Protein AF-A0A974BRC2-F1 (afdb_monomer)

Solvent-accessible surface area (backbone atoms only — not comparable to full-atom values): 14918 Å² total; per-residue (Å²): 140,85,79,81,88,78,83,81,76,78,80,77,77,78,79,74,81,73,77,82,78,85,79,80,87,83,81,84,91,85,73,100,63,88,76,87,66,59,93,47,66,69,58,39,54,51,48,54,54,48,50,50,52,49,44,46,51,31,36,46,53,31,33,52,55,51,27,53,52,26,43,51,53,29,50,54,48,66,73,70,50,93,77,88,41,78,54,63,60,42,28,51,53,51,22,51,51,36,49,52,51,38,57,63,62,65,47,95,83,68,52,73,70,55,51,54,50,49,55,51,48,52,52,51,53,51,48,53,49,45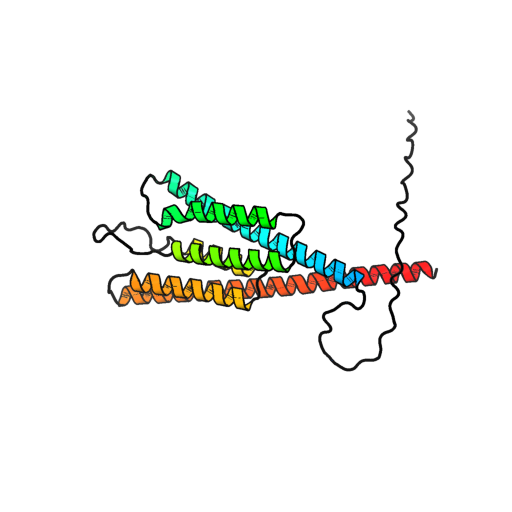,57,50,44,40,69,73,75,76,77,71,96,84,68,88,71,96,66,66,98,62,72,40,55,64,58,43,52,52,53,44,39,38,46,33,68,27,41,81,62,59,69,67,58,39,51,52,49,44,48,51,55,45,51,50,45,52,50,43,55,62,71,52,53,74,92,52,64,72,64,52,52,53,51,51,52,52,52,50,54,52,45,51,51,51,49,52,51,23,52,51,50,31,52,51,50,55,52,50,51,54,50,54,50,52,52,54,50,52,54,52,52,54,53,50,52,53,51,56,56,60,75,73,108

Nearest PDB structures (foldseek):
  8sl4-assembly1_B  TM=8.072E-01  e=2.936E-06  Homo sapiens
  8sl3-assembly1_A  TM=8.152E-01  e=4.123E-06  Homo sapiens

Mean predicted aligned error: 13.06 Å

InterPro domains:
  IPR032628 Adenylate cyclase, N-terminal [PF16214] (36-253)

Sequence (253 aa):
MNGTDMEEIPFQKVKTRRKKCHCLPAPPLDAIACEDEFDCKELESLFQNYNLKLEQTSTLKALTVLIIMTGTLALLELMSGPNLTISKGSHPVHCIIFLSLFIVTNVKYLQVTQLQQIVKLTLLFSFTFSFLCCPFSLGVYGLEPLVSSENGLWQLMLVTFVAYALLPVRTLLAIVFGFMVSVSHIIVTATSISPKKKRLWRTLVVNAILFVSVNLSGVFVRILTERAQRKAFLQARNCIEDRLRLEDENEKQ

Foldseek 3Di:
DDDDDDDDDDDPPPPPPDDPDDQDDDDDDDDPDPPVADSDPVVRVVVVVVVLVVLLVLLLVLLVLLLVVLVVLLVVLVVVDDDDDPLNVLSVVLNVVSVVLNVVSPDPDDDPVRSQVSLVVNLVSLLVNLLSQADAPPDDPDDDDPDDPPRRPVSLLVSLLSLLQRRPDDPVVSLVSLVSSLVSNLVRLLVNDPPPPVVSVVVSVVSNVVSVVSSVVSSVNNVVVVVVVVVVVVVVVVVVVVVVVVVVVVVVD

Radius of gyration: 26.82 Å; Cα contacts (8 Å, |Δi|>4): 145; chains: 1; bounding box: 63×38×95 Å

Organism: Xenopus laevis (NCBI:txid8355)

Secondary structure (DSSP, 8-state):
----------------------PPPPPP--------S-S-HHHHHHHHHHHHHHHHHHHHHHHHHHHHHHHHHHHHHHHT-S---HHHHHHHHHHHHHHHHHHHHHSS---HHHHHHHHHHHHHHHHHHHHHTS----S-TT------TTTTHHHHHHHHHHHHHTS---HHHHHHHHHHHHHHHHHHHHHHS-S-HHHHHHHHHHHHHHHHHHHHHHHHHHHHHHHHHHHHHHHHHHHHHHHHHHHHHHH--

Structure (mmCIF, N/CA/C/O backbone):
data_AF-A0A974BRC2-F1
#
_entry.id   AF-A0A974BRC2-F1
#
loop_
_atom_site.group_PDB
_atom_site.id
_atom_site.type_symbol
_atom_site.label_atom_id
_atom_site.label_alt_id
_atom_site.label_comp_id
_atom_site.label_asym_id
_atom_site.label_entity_id
_atom_site.label_seq_id
_atom_site.pdbx_PDB_ins_code
_atom_site.Cartn_x
_atom_site.Cartn_y
_atom_site.Cartn_z
_atom_site.occupancy
_atom_site.B_iso_or_equiv
_atom_site.auth_seq_id
_atom_site.auth_comp_id
_atom_site.auth_asym_id
_atom_site.auth_atom_id
_atom_site.pdbx_PDB_model_num
ATOM 1 N N . MET A 1 1 ? 11.824 4.802 66.472 1.00 38.00 1 MET A N 1
ATOM 2 C CA . MET A 1 1 ? 10.890 3.756 65.984 1.00 38.00 1 MET A CA 1
ATOM 3 C C . MET A 1 1 ? 9.647 3.914 66.838 1.00 38.00 1 MET A C 1
ATOM 5 O O . MET A 1 1 ? 9.812 3.889 68.043 1.00 38.00 1 MET A O 1
ATOM 9 N N . ASN A 1 2 ? 8.439 4.229 66.399 1.00 37.59 2 ASN A N 1
ATOM 10 C CA . ASN A 1 2 ? 7.693 4.229 65.138 1.00 37.59 2 ASN A CA 1
ATOM 11 C C . ASN A 1 2 ? 6.926 5.566 65.101 1.00 37.59 2 ASN A C 1
ATOM 13 O O . ASN A 1 2 ? 6.714 6.149 66.155 1.00 37.59 2 ASN A O 1
ATOM 17 N N . GLY A 1 3 ? 6.483 6.136 63.993 1.00 37.09 3 GLY A N 1
ATOM 18 C CA . GLY A 1 3 ? 6.102 5.582 62.701 1.00 37.09 3 GLY A CA 1
ATOM 19 C C . GLY A 1 3 ? 4.907 6.433 62.281 1.00 37.09 3 GLY A C 1
ATOM 20 O O . GLY A 1 3 ? 3.896 6.441 62.968 1.00 37.09 3 GLY A O 1
ATOM 21 N N . THR A 1 4 ? 5.125 7.246 61.259 1.00 41.22 4 THR A N 1
ATOM 22 C CA . THR A 1 4 ? 4.293 8.348 60.778 1.00 41.22 4 THR A CA 1
ATOM 23 C C . THR A 1 4 ? 2.923 7.867 60.303 1.00 41.22 4 THR A C 1
ATOM 25 O O . THR A 1 4 ? 2.845 6.916 59.525 1.00 41.22 4 THR A O 1
ATOM 28 N N . ASP A 1 5 ? 1.870 8.552 60.747 1.00 39.44 5 ASP A N 1
ATOM 29 C CA . ASP A 1 5 ? 0.492 8.365 60.296 1.00 39.44 5 ASP A CA 1
ATOM 30 C C . ASP A 1 5 ? 0.394 8.575 58.775 1.00 39.44 5 ASP A C 1
ATOM 32 O O . ASP A 1 5 ? 0.673 9.661 58.262 1.00 39.44 5 ASP A O 1
ATOM 36 N N . MET A 1 6 ? 0.024 7.520 58.040 1.00 39.69 6 MET A N 1
ATOM 37 C CA . MET A 1 6 ? -0.397 7.634 56.645 1.00 39.69 6 MET A CA 1
ATOM 38 C C . MET A 1 6 ? -1.882 7.983 56.607 1.00 39.69 6 MET A C 1
ATOM 40 O O . MET A 1 6 ? -2.744 7.170 56.929 1.00 39.69 6 MET A O 1
ATOM 44 N N . GLU A 1 7 ? -2.154 9.211 56.188 1.00 40.81 7 GLU A N 1
ATOM 45 C CA . GLU A 1 7 ? -3.474 9.716 55.840 1.00 40.81 7 GLU A CA 1
ATOM 46 C C . GLU A 1 7 ? -3.955 8.998 54.564 1.00 40.81 7 GLU A C 1
ATOM 48 O O . GLU A 1 7 ? -3.498 9.279 53.454 1.00 40.81 7 GLU A O 1
ATOM 53 N N . GLU A 1 8 ? -4.833 8.002 54.718 1.00 37.59 8 GLU A N 1
ATOM 54 C CA . GLU A 1 8 ? -5.474 7.329 53.588 1.00 37.59 8 GLU A CA 1
ATOM 55 C C . GLU A 1 8 ? -6.453 8.285 52.892 1.00 37.59 8 GLU A C 1
ATOM 57 O O . GLU A 1 8 ? -7.515 8.636 53.408 1.00 37.59 8 GLU A O 1
ATOM 62 N N . ILE A 1 9 ? -6.086 8.702 51.681 1.00 40.16 9 ILE A N 1
ATOM 63 C CA . ILE A 1 9 ? -6.929 9.481 50.773 1.00 40.16 9 ILE A CA 1
ATOM 64 C C . ILE A 1 9 ? -8.136 8.612 50.375 1.00 40.16 9 ILE A C 1
ATOM 66 O O . ILE A 1 9 ? -7.944 7.537 49.796 1.00 40.16 9 ILE A O 1
ATOM 70 N N . PRO A 1 10 ? -9.388 9.042 50.617 1.00 36.19 10 PRO A N 1
ATOM 71 C CA . PRO A 1 10 ? -10.542 8.229 50.275 1.00 36.19 10 PRO A CA 1
ATOM 72 C C . PRO A 1 10 ? -10.696 8.166 48.755 1.00 36.19 10 PRO A C 1
ATOM 74 O O . PRO A 1 10 ? -10.920 9.176 48.084 1.00 36.19 10 PRO A O 1
ATOM 77 N N . PHE A 1 11 ? -10.599 6.953 48.208 1.00 33.78 11 PHE A N 1
ATOM 78 C CA . PHE A 1 11 ? -10.905 6.663 46.812 1.00 33.78 11 PHE A CA 1
ATOM 79 C C . PHE A 1 11 ? -12.338 7.103 46.499 1.00 33.78 11 PHE A C 1
ATOM 81 O O . PHE A 1 11 ? -13.324 6.484 46.909 1.00 33.78 11 PHE A O 1
ATOM 88 N N . GLN A 1 12 ? -12.448 8.197 45.748 1.00 35.94 12 GLN A N 1
ATOM 89 C CA . GLN A 1 12 ? -13.702 8.725 45.243 1.00 35.94 12 GLN A CA 1
ATOM 90 C C . GLN A 1 12 ? -14.318 7.686 44.297 1.00 35.94 12 GLN A C 1
ATOM 92 O O . GLN A 1 12 ? -13.905 7.524 43.149 1.00 35.94 12 GLN A O 1
ATOM 97 N N . LYS A 1 13 ? -15.300 6.938 44.808 1.00 34.31 13 LYS A N 1
ATOM 98 C CA . LYS A 1 13 ? -16.072 5.938 44.067 1.00 34.31 13 LYS A CA 1
ATOM 99 C C . LYS A 1 13 ? -16.805 6.656 42.928 1.00 34.31 13 LYS A C 1
ATOM 101 O O . LYS A 1 13 ? -17.863 7.249 43.136 1.00 34.31 13 LYS A O 1
ATOM 106 N N . VAL A 1 14 ? -16.216 6.652 41.730 1.00 32.59 14 VAL A N 1
ATOM 107 C CA . VAL A 1 14 ? -16.846 7.174 40.514 1.00 32.59 14 VAL A CA 1
ATOM 108 C C . VAL A 1 14 ? -18.114 6.362 40.291 1.00 32.59 14 VAL A C 1
ATOM 110 O O . VAL A 1 14 ? -18.075 5.192 39.921 1.00 32.59 14 VAL A O 1
ATOM 113 N N . LYS A 1 15 ? -19.255 6.988 40.581 1.00 31.44 15 LYS A N 1
ATOM 114 C CA . LYS A 1 15 ? -20.588 6.440 40.350 1.00 31.44 15 LYS A CA 1
ATOM 115 C C . LYS A 1 15 ? -20.802 6.392 38.835 1.00 31.44 15 LYS A C 1
ATOM 117 O O . LYS A 1 15 ? -21.345 7.322 38.241 1.00 31.44 15 LYS A O 1
ATOM 122 N N . THR A 1 16 ? -20.337 5.329 38.184 1.00 36.06 16 THR A N 1
ATOM 123 C CA . THR A 1 16 ? -20.719 5.014 36.808 1.00 36.06 16 THR A CA 1
ATOM 124 C C . THR A 1 16 ? -22.207 4.682 36.827 1.00 36.06 16 THR A C 1
ATOM 126 O O . THR A 1 16 ? -22.637 3.592 37.195 1.00 36.06 16 THR A O 1
ATOM 129 N N . ARG A 1 17 ? -23.038 5.677 36.504 1.00 33.06 17 ARG A N 1
ATOM 130 C CA . ARG A 1 17 ? -24.482 5.511 36.320 1.00 33.06 17 ARG A CA 1
ATOM 131 C C . ARG A 1 17 ? -24.696 4.668 35.060 1.00 33.06 17 ARG A C 1
ATOM 133 O O . ARG A 1 17 ? -24.891 5.209 33.977 1.00 33.06 17 ARG A O 1
ATOM 140 N N . ARG A 1 18 ? -24.591 3.346 35.204 1.00 40.50 18 ARG A N 1
ATOM 141 C CA . ARG A 1 18 ? -24.850 2.358 34.154 1.00 40.50 18 ARG A CA 1
ATOM 142 C C . ARG A 1 18 ? -26.329 2.468 33.783 1.00 40.50 18 ARG A C 1
ATOM 144 O O . ARG A 1 18 ? -27.202 2.153 34.590 1.00 40.50 18 ARG A O 1
ATOM 151 N N . LYS A 1 19 ? -26.629 3.004 32.599 1.00 34.91 19 LYS A N 1
ATOM 152 C CA . LYS A 1 19 ? -27.975 2.906 32.026 1.00 34.91 19 LYS A CA 1
ATOM 153 C C . LYS A 1 19 ? -28.182 1.430 31.684 1.00 34.91 19 LYS A C 1
ATOM 155 O O . LYS A 1 19 ? -27.455 0.893 30.859 1.00 34.91 19 LYS A O 1
ATOM 160 N N . LYS A 1 20 ? -29.112 0.768 32.377 1.00 37.09 20 LYS A N 1
ATOM 161 C CA . LYS A 1 20 ? -29.516 -0.616 32.090 1.00 37.09 20 LYS A CA 1
ATOM 162 C C . LYS A 1 20 ? -30.100 -0.616 30.668 1.00 37.09 20 LYS A C 1
ATOM 164 O O . LYS A 1 20 ? -31.121 0.025 30.430 1.00 37.09 20 LYS A O 1
ATOM 169 N N . CYS A 1 21 ? -29.400 -1.230 29.714 1.00 40.75 21 CYS A N 1
ATOM 170 C CA . CYS A 1 21 ? -29.920 -1.442 28.365 1.00 40.75 21 CYS A CA 1
ATOM 171 C C . CYS A 1 21 ? -30.997 -2.530 28.474 1.00 40.75 21 CYS A C 1
ATOM 173 O O . CYS A 1 21 ? -30.712 -3.632 28.938 1.00 40.75 21 CYS A O 1
ATOM 175 N N . HIS A 1 22 ? -32.244 -2.205 28.137 1.00 39.56 22 HIS A N 1
ATOM 176 C CA . HIS A 1 22 ? -33.334 -3.177 28.129 1.00 39.56 22 HIS A CA 1
ATOM 177 C C . HIS A 1 22 ? -33.248 -4.010 26.845 1.00 39.56 22 HIS A C 1
ATOM 179 O O . HIS A 1 22 ? -33.610 -3.522 25.777 1.00 39.56 22 HIS A O 1
ATOM 185 N N . CYS A 1 23 ? -32.760 -5.246 26.949 1.00 42.34 23 CYS A N 1
ATOM 186 C CA . CYS A 1 23 ? -32.812 -6.228 25.865 1.00 42.34 23 CYS A CA 1
ATOM 187 C C . CYS A 1 23 ? -34.201 -6.891 25.820 1.00 42.34 23 CYS A C 1
ATOM 189 O O . CYS A 1 23 ? -34.757 -7.237 26.865 1.00 42.34 23 CYS A O 1
ATOM 191 N N . LEU A 1 24 ? -34.760 -7.062 24.620 1.00 36.78 24 LEU A N 1
ATOM 192 C CA . LEU A 1 24 ? -35.983 -7.837 24.367 1.00 36.78 24 LEU A CA 1
ATOM 193 C C . LEU A 1 24 ? -35.636 -9.330 24.168 1.00 36.78 24 LEU A C 1
ATOM 195 O O . LEU A 1 24 ? -34.514 -9.636 23.770 1.00 36.78 24 LEU A O 1
ATOM 199 N N . PRO A 1 25 ?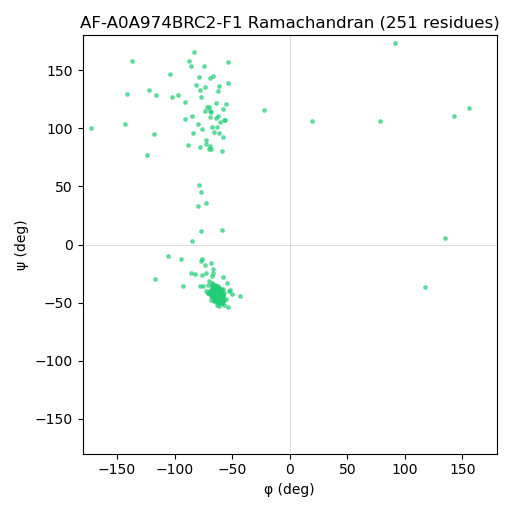 -36.557 -10.272 24.450 1.00 38.22 25 PRO A N 1
ATOM 200 C CA . PRO A 1 25 ? -36.294 -11.699 24.286 1.00 38.22 25 PRO A CA 1
ATOM 201 C C . PRO A 1 25 ? -36.378 -12.128 22.811 1.00 38.22 25 PRO A C 1
ATOM 203 O O . PRO A 1 25 ? -37.335 -11.788 22.115 1.00 38.22 25 PRO A O 1
ATOM 206 N N . ALA A 1 26 ? -35.383 -12.897 22.360 1.00 39.59 26 ALA A N 1
ATOM 207 C CA . ALA A 1 26 ? -35.268 -13.424 20.998 1.00 39.59 26 ALA A CA 1
ATOM 208 C C . ALA A 1 26 ? -36.331 -14.507 20.672 1.00 39.59 26 ALA A C 1
ATOM 210 O O . ALA A 1 26 ? -36.647 -15.323 21.545 1.00 39.59 26 ALA A O 1
ATOM 211 N N . PRO A 1 27 ? -36.867 -14.566 19.432 1.00 38.59 27 PRO A N 1
ATOM 212 C CA . PRO A 1 27 ? -37.728 -15.655 18.962 1.00 38.59 27 PRO A CA 1
ATOM 213 C C . PRO A 1 27 ? -36.907 -16.868 18.460 1.00 38.59 27 PRO A C 1
ATOM 215 O O . PRO A 1 27 ? -35.691 -16.761 18.288 1.00 38.59 27 PRO A O 1
ATOM 218 N N . PRO A 1 28 ? -37.533 -18.050 18.270 1.00 44.22 28 PRO A N 1
ATOM 219 C CA . PRO A 1 28 ? -36.803 -19.300 18.096 1.00 44.22 28 PRO A CA 1
ATOM 220 C C . PRO A 1 28 ? -36.233 -19.485 16.681 1.00 44.22 28 PRO A C 1
ATOM 222 O O . PRO A 1 28 ? -36.853 -19.118 15.687 1.00 44.22 28 PRO A O 1
ATOM 225 N N . LEU A 1 29 ? -35.047 -20.101 16.670 1.00 52.66 29 LEU A N 1
ATOM 226 C CA . LEU A 1 29 ? -34.274 -20.683 15.567 1.00 52.66 29 LEU A CA 1
ATOM 227 C C . LEU A 1 29 ? -35.076 -21.064 14.313 1.00 52.66 29 LEU A C 1
ATOM 229 O O . LEU A 1 29 ? -35.839 -22.021 14.356 1.00 52.66 29 LEU A O 1
ATOM 233 N N . ASP A 1 30 ? -34.782 -20.388 13.198 1.00 33.16 30 ASP A N 1
ATOM 234 C CA . ASP A 1 30 ? -34.590 -20.998 11.874 1.00 33.16 30 ASP A CA 1
ATOM 235 C C . ASP A 1 30 ? -34.077 -19.949 10.870 1.00 33.16 30 ASP A C 1
ATOM 237 O O . ASP A 1 30 ? -34.842 -19.138 10.359 1.00 33.16 30 ASP A O 1
ATOM 241 N N . ALA A 1 31 ? -32.761 -19.964 10.623 1.00 29.94 31 ALA A N 1
ATOM 242 C CA . ALA A 1 31 ? -32.066 -19.595 9.380 1.00 29.94 31 ALA A CA 1
ATOM 243 C C . ALA A 1 31 ? -30.624 -19.189 9.708 1.00 29.94 31 ALA A C 1
ATOM 245 O O . ALA A 1 31 ? -30.363 -18.197 10.383 1.00 29.94 31 ALA A O 1
ATOM 246 N N . ILE A 1 32 ? -29.665 -19.943 9.175 1.00 37.19 32 ILE A N 1
ATOM 247 C CA . ILE A 1 32 ? -28.265 -19.527 9.080 1.00 37.19 32 ILE A CA 1
ATOM 248 C C . ILE A 1 32 ? -28.207 -18.416 8.023 1.00 37.19 32 ILE A C 1
ATOM 250 O O . ILE A 1 32 ? -27.921 -18.654 6.852 1.00 37.19 32 ILE A O 1
ATOM 254 N N . ALA A 1 33 ? -28.528 -17.199 8.439 1.00 29.03 33 ALA A N 1
ATOM 255 C CA . ALA A 1 33 ? -28.112 -15.968 7.796 1.00 29.03 33 ALA A CA 1
ATOM 256 C C . ALA A 1 33 ? -27.230 -15.251 8.819 1.00 29.03 33 ALA A C 1
ATOM 258 O O . ALA A 1 33 ? -27.607 -15.144 9.982 1.00 29.03 33 ALA A O 1
ATOM 259 N N . CYS A 1 34 ? -26.025 -14.835 8.424 1.00 32.84 34 CYS A N 1
ATOM 260 C CA . CYS A 1 34 ? -25.197 -13.958 9.247 1.00 32.84 34 CYS A CA 1
ATOM 261 C C . CYS A 1 34 ? -25.980 -12.670 9.539 1.00 32.84 34 CYS A C 1
ATOM 263 O O . CYS A 1 34 ? -25.932 -11.735 8.742 1.00 32.84 34 CYS A O 1
ATOM 265 N N . GLU A 1 35 ? -26.700 -12.614 10.656 1.00 34.66 35 GLU A N 1
ATOM 266 C CA . GLU A 1 35 ? -27.104 -11.345 11.247 1.00 34.66 35 GLU A CA 1
ATOM 267 C C . GLU A 1 35 ? -25.841 -10.725 11.854 1.00 34.66 35 GLU A C 1
ATOM 269 O O . GLU A 1 35 ? -25.423 -11.032 12.968 1.00 34.66 35 GLU A O 1
ATOM 274 N N . ASP A 1 36 ? -25.157 -9.935 11.024 1.00 52.56 36 ASP A N 1
ATOM 275 C CA . ASP A 1 36 ? -23.897 -9.237 11.311 1.00 52.56 36 ASP A CA 1
ATOM 276 C C . ASP A 1 36 ? -24.097 -7.969 12.176 1.00 52.56 36 ASP A C 1
ATOM 278 O O . ASP A 1 36 ? -23.170 -7.172 12.310 1.00 52.56 36 ASP A O 1
ATOM 282 N N . GLU A 1 37 ? -25.277 -7.756 12.767 1.00 52.88 37 GLU A N 1
ATOM 283 C CA . GLU A 1 37 ? -25.605 -6.544 13.528 1.00 52.88 37 GLU A CA 1
ATOM 284 C C . GLU A 1 37 ? -26.017 -6.889 14.964 1.00 52.88 37 GLU A C 1
ATOM 286 O O . GLU A 1 37 ? -26.784 -7.821 15.209 1.00 52.88 37 GLU A O 1
ATOM 291 N N . PHE A 1 38 ? -25.461 -6.169 15.940 1.00 58.62 38 PHE A N 1
ATOM 292 C CA . PHE A 1 38 ? -25.781 -6.406 17.344 1.00 58.62 38 PHE A CA 1
ATOM 293 C C . PHE A 1 38 ? -27.181 -5.885 17.690 1.00 58.62 38 PHE A C 1
ATOM 295 O O . PHE A 1 38 ? -27.508 -4.731 17.426 1.00 58.62 38 PHE A O 1
ATOM 302 N N . ASP A 1 39 ? -27.956 -6.686 18.424 1.00 57.69 39 ASP A N 1
ATOM 303 C CA . ASP A 1 39 ? -29.308 -6.329 18.896 1.00 57.69 39 ASP A CA 1
ATOM 304 C C . ASP A 1 39 ? -29.319 -5.037 19.761 1.00 57.69 39 ASP A C 1
ATOM 306 O O . ASP A 1 39 ? -30.270 -4.251 19.791 1.00 57.69 39 ASP A O 1
ATOM 310 N N . CYS A 1 40 ? -28.195 -4.750 20.432 1.00 68.69 40 CYS A N 1
ATOM 311 C CA . CYS A 1 40 ? -27.978 -3.531 21.211 1.00 68.69 40 CYS A CA 1
ATOM 312 C C . CYS A 1 40 ? -27.338 -2.412 20.372 1.00 68.69 40 CYS A C 1
ATOM 314 O O . CYS A 1 40 ? -26.125 -2.401 20.158 1.00 68.69 40 CYS A O 1
ATOM 316 N N . LYS A 1 41 ? -28.114 -1.369 20.043 1.00 74.12 41 LYS A N 1
ATOM 317 C CA . LYS A 1 41 ? -27.633 -0.175 19.307 1.00 74.12 41 LYS A CA 1
ATOM 318 C C . LYS A 1 41 ? -26.424 0.527 19.941 1.00 74.12 41 LYS A C 1
ATOM 320 O O . LYS A 1 41 ? -25.593 1.090 19.233 1.00 74.12 41 LYS A O 1
ATOM 325 N N . GLU A 1 42 ? -26.310 0.519 21.270 1.00 72.38 42 GLU A N 1
ATOM 326 C CA . GLU A 1 42 ? -25.159 1.114 21.967 1.00 72.38 42 GLU A CA 1
ATOM 327 C C . GLU A 1 42 ? -23.876 0.300 21.731 1.00 72.38 42 GLU A C 1
ATOM 329 O O . GLU A 1 42 ? -22.820 0.879 21.466 1.00 72.38 42 GLU A O 1
ATOM 334 N N . LEU A 1 43 ? -23.981 -1.033 21.729 1.00 65.69 43 LEU A N 1
ATOM 335 C CA . LEU A 1 43 ? -22.871 -1.943 21.445 1.00 65.69 43 LEU A CA 1
ATOM 336 C C . LEU A 1 43 ? -22.441 -1.854 19.976 1.00 65.69 43 LEU A C 1
ATOM 338 O O . LEU A 1 43 ? -21.245 -1.766 19.704 1.00 65.69 43 LEU A O 1
ATOM 342 N N . GLU A 1 44 ? -23.405 -1.771 19.056 1.00 71.06 44 GLU A N 1
ATOM 343 C CA . GLU A 1 44 ? -23.147 -1.531 17.634 1.00 71.06 44 GLU A CA 1
ATOM 344 C C . GLU A 1 44 ? -22.389 -0.208 17.438 1.00 71.06 44 GLU A C 1
ATOM 346 O O . GLU A 1 44 ? -21.340 -0.167 16.799 1.00 71.06 44 GLU A O 1
ATOM 351 N N . SER A 1 45 ? -22.822 0.877 18.092 1.00 75.62 45 SER A N 1
ATOM 352 C CA . SER A 1 45 ? -22.143 2.179 17.998 1.00 75.62 45 SER A CA 1
ATOM 353 C C . SER A 1 45 ? -20.698 2.164 18.527 1.00 75.62 45 SER A C 1
ATOM 355 O O . SER A 1 45 ? -19.814 2.831 17.976 1.00 75.62 45 SER A O 1
ATOM 357 N N . LEU A 1 46 ? -20.433 1.385 19.582 1.00 74.81 46 LEU A N 1
ATOM 358 C CA . LEU A 1 46 ? -19.096 1.191 20.145 1.00 74.81 46 LEU A CA 1
ATOM 359 C C . LEU A 1 46 ? -18.222 0.344 19.216 1.00 74.81 46 LEU A C 1
ATOM 361 O O . LEU A 1 46 ? -17.055 0.684 19.008 1.00 74.81 46 LEU A O 1
ATOM 365 N N . PHE A 1 47 ? -18.782 -0.713 18.627 1.00 74.25 47 PHE A N 1
ATOM 366 C CA . PHE A 1 47 ? -18.104 -1.565 17.656 1.00 74.25 47 PHE A CA 1
ATOM 367 C C . PHE A 1 47 ? -17.723 -0.796 16.386 1.00 74.25 47 PHE A C 1
ATOM 369 O O . PHE A 1 47 ? -16.564 -0.841 15.970 1.00 74.25 47 PHE A O 1
ATOM 376 N N . GLN A 1 48 ? -18.644 -0.003 15.832 1.00 77.50 48 GLN A N 1
ATOM 377 C CA . GLN A 1 48 ? -18.387 0.866 14.679 1.00 77.50 48 GLN A CA 1
ATOM 378 C C . GLN A 1 48 ? -17.258 1.871 14.967 1.00 77.50 48 GLN A C 1
ATOM 380 O O . GLN A 1 48 ? -16.327 2.014 14.174 1.00 77.50 48 GLN A O 1
ATOM 385 N N . ASN A 1 49 ? -17.270 2.520 16.139 1.00 81.12 49 ASN A N 1
ATOM 386 C CA . ASN A 1 49 ? -16.195 3.431 16.552 1.00 81.12 49 ASN A CA 1
ATOM 387 C C . ASN A 1 49 ? -14.850 2.721 16.766 1.00 81.12 49 ASN A C 1
ATOM 389 O O . ASN A 1 49 ? -13.795 3.280 16.456 1.00 81.12 49 ASN A O 1
ATOM 393 N N . TYR A 1 50 ? -14.867 1.505 17.315 1.00 81.12 50 TYR A N 1
ATOM 394 C CA . TYR A 1 50 ? -13.664 0.699 17.487 1.00 81.12 50 TYR A CA 1
ATOM 395 C C . TYR A 1 50 ? -13.061 0.304 16.135 1.00 81.12 50 TYR A C 1
ATOM 397 O O . TYR A 1 50 ? -11.869 0.527 15.922 1.00 81.12 50 TYR A O 1
ATOM 405 N N . ASN A 1 51 ? -13.875 -0.202 15.205 1.00 81.19 51 ASN A N 1
ATOM 406 C CA . ASN A 1 51 ? -13.432 -0.559 13.857 1.00 81.19 51 ASN A CA 1
ATOM 407 C C . ASN A 1 51 ? -12.881 0.651 13.110 1.00 81.19 51 ASN A C 1
ATOM 409 O O . ASN A 1 51 ? -11.811 0.557 12.519 1.00 81.19 51 ASN A O 1
ATOM 413 N N . LEU A 1 52 ? -13.536 1.811 13.212 1.00 84.06 52 LEU A N 1
ATOM 414 C CA . LEU A 1 52 ? -13.036 3.045 12.609 1.00 84.06 52 LEU A CA 1
ATOM 415 C C . LEU A 1 52 ? -11.647 3.406 13.148 1.00 84.06 52 LEU A C 1
ATOM 417 O O . LEU A 1 52 ? -10.731 3.666 12.369 1.00 84.06 52 LEU A O 1
ATOM 421 N N . LYS A 1 53 ? -11.446 3.357 14.472 1.00 87.00 53 LYS A N 1
ATOM 422 C CA . LYS A 1 53 ? -10.122 3.589 15.077 1.00 87.00 53 LYS A CA 1
ATOM 423 C C . LYS A 1 53 ? -9.093 2.545 14.652 1.00 87.00 53 LYS A C 1
ATOM 425 O O . LYS A 1 53 ? -7.921 2.884 14.472 1.00 87.00 53 LYS A O 1
ATOM 430 N N . LEU A 1 54 ? -9.504 1.288 14.507 1.00 85.88 54 LEU A N 1
ATOM 431 C CA . LEU A 1 54 ? -8.643 0.196 14.067 1.00 85.88 54 LEU A CA 1
ATOM 432 C C . LEU A 1 54 ? -8.186 0.410 12.616 1.00 85.88 54 LEU A C 1
ATOM 434 O O . LEU A 1 54 ? -6.986 0.367 12.341 1.00 85.88 54 LEU A O 1
ATOM 438 N N . GLU A 1 55 ? -9.115 0.715 11.708 1.00 88.94 55 GLU A N 1
ATOM 439 C CA . GLU A 1 55 ? -8.843 1.029 10.303 1.00 88.94 55 GLU A CA 1
ATOM 440 C C . GLU A 1 55 ? -7.979 2.287 10.162 1.00 88.94 55 GLU A C 1
ATOM 442 O O . GLU A 1 55 ? -7.003 2.291 9.407 1.00 88.94 55 GLU A O 1
ATOM 447 N N . GLN A 1 56 ? -8.276 3.336 10.932 1.00 91.19 56 GLN A N 1
ATOM 448 C CA . GLN A 1 56 ? -7.489 4.568 10.976 1.00 91.19 56 GLN A CA 1
ATOM 449 C C . GLN A 1 56 ? -6.056 4.285 11.441 1.00 91.19 56 GLN A C 1
ATOM 451 O O . GLN A 1 56 ? -5.100 4.720 10.803 1.00 91.19 56 GLN A O 1
ATOM 456 N N . THR A 1 57 ? -5.885 3.499 12.508 1.00 90.44 57 THR A N 1
ATOM 457 C CA . THR A 1 57 ? -4.564 3.107 13.024 1.00 90.44 57 THR A CA 1
ATOM 458 C C . THR A 1 57 ? -3.789 2.280 11.999 1.00 90.44 57 THR A C 1
ATOM 460 O O . THR A 1 57 ? -2.594 2.498 11.806 1.00 90.44 57 THR A O 1
ATOM 463 N N . SER A 1 58 ? -4.453 1.345 11.317 1.00 90.94 58 SER A N 1
ATOM 464 C CA . SER A 1 58 ? -3.839 0.542 10.256 1.00 90.94 58 SER A CA 1
ATOM 465 C C . SER A 1 58 ? -3.396 1.415 9.078 1.00 90.94 58 SER A C 1
ATOM 467 O O . SER A 1 58 ? -2.268 1.295 8.601 1.00 90.94 58 SER A O 1
ATOM 469 N N . THR A 1 59 ? -4.244 2.362 8.671 1.00 92.31 59 THR A N 1
ATOM 470 C CA . THR A 1 59 ? -3.947 3.327 7.603 1.00 92.31 59 THR A CA 1
ATOM 471 C C . THR A 1 59 ? -2.778 4.236 7.978 1.00 92.31 59 THR A C 1
ATOM 473 O O . THR A 1 59 ? -1.881 4.442 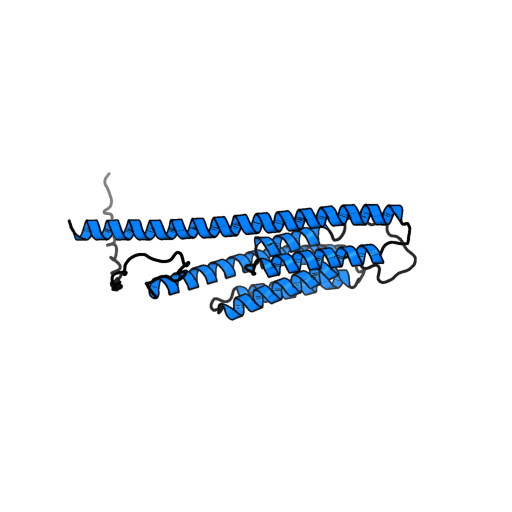7.164 1.00 92.31 59 THR A O 1
ATOM 476 N N . LEU A 1 60 ? -2.726 4.725 9.222 1.00 94.25 60 LEU A N 1
ATOM 477 C CA . LEU A 1 60 ? -1.594 5.508 9.726 1.00 94.25 60 LEU A CA 1
ATOM 478 C C . LEU A 1 60 ? -0.296 4.700 9.682 1.00 94.25 60 LEU A C 1
ATOM 480 O O . LEU A 1 60 ? 0.702 5.208 9.181 1.00 94.25 60 LEU A O 1
ATOM 484 N N . LYS A 1 61 ? -0.312 3.432 10.119 1.00 94.19 61 LYS A N 1
ATOM 485 C CA . LYS A 1 61 ? 0.852 2.536 10.007 1.00 94.19 61 LYS A CA 1
ATOM 486 C C . LYS A 1 61 ? 1.303 2.374 8.553 1.00 94.19 61 LYS A C 1
ATOM 488 O O . LYS A 1 61 ? 2.499 2.464 8.283 1.00 94.19 61 LYS A O 1
ATOM 493 N N . ALA A 1 62 ? 0.366 2.173 7.623 1.00 94.75 62 ALA A N 1
ATOM 494 C CA . ALA A 1 62 ? 0.663 2.076 6.193 1.00 94.75 62 ALA A CA 1
ATOM 495 C C . ALA A 1 62 ? 1.352 3.347 5.673 1.00 94.75 62 ALA A C 1
ATOM 497 O O . ALA A 1 62 ? 2.416 3.274 5.059 1.00 94.75 62 ALA A O 1
ATOM 498 N N . LEU A 1 63 ? 0.771 4.513 5.968 1.00 95.94 63 LEU A N 1
ATOM 499 C CA . LEU A 1 63 ? 1.295 5.813 5.556 1.00 95.94 63 LEU A CA 1
ATOM 500 C C . LEU A 1 63 ? 2.675 6.091 6.156 1.00 95.94 63 LEU A C 1
ATOM 502 O O . LEU A 1 63 ? 3.547 6.564 5.439 1.00 95.94 63 LEU A O 1
ATOM 506 N N . THR A 1 64 ? 2.921 5.739 7.421 1.00 96.25 64 THR A N 1
ATOM 507 C CA . THR A 1 64 ? 4.251 5.867 8.034 1.00 96.25 64 THR A CA 1
ATOM 508 C C . THR A 1 64 ? 5.308 5.069 7.273 1.00 96.25 64 THR A C 1
ATOM 510 O O . THR A 1 64 ? 6.370 5.608 6.965 1.00 96.25 64 THR A O 1
ATOM 513 N N . VAL A 1 65 ? 5.025 3.808 6.925 1.00 96.00 65 VAL A N 1
ATOM 514 C CA . VAL A 1 65 ? 5.967 2.973 6.159 1.00 96.00 65 VAL A CA 1
ATOM 515 C C . VAL A 1 65 ? 6.225 3.569 4.771 1.00 96.00 65 VAL A C 1
ATOM 517 O O . VAL A 1 65 ? 7.377 3.628 4.341 1.00 96.00 65 VAL A O 1
ATOM 520 N N . LEU A 1 66 ? 5.182 4.061 4.092 1.00 94.88 66 LEU A N 1
ATOM 521 C CA . LEU A 1 66 ? 5.315 4.714 2.785 1.00 94.88 66 LEU A CA 1
ATOM 522 C C . LEU A 1 66 ? 6.153 5.995 2.866 1.00 94.88 66 LEU A C 1
ATOM 524 O O . LEU A 1 66 ? 7.064 6.155 2.062 1.00 94.88 66 LEU A O 1
ATOM 528 N N . ILE A 1 67 ? 5.916 6.860 3.858 1.00 96.00 67 ILE A N 1
ATOM 529 C CA . ILE A 1 67 ? 6.685 8.098 4.066 1.00 96.00 67 ILE A CA 1
ATOM 530 C C . ILE A 1 67 ? 8.164 7.785 4.287 1.00 96.00 67 ILE A C 1
ATOM 532 O O . ILE A 1 67 ? 9.011 8.397 3.640 1.00 96.00 67 ILE A O 1
ATOM 536 N N . ILE A 1 68 ? 8.487 6.823 5.160 1.00 95.75 68 ILE A N 1
ATOM 537 C CA . ILE A 1 68 ? 9.878 6.423 5.426 1.00 95.75 68 ILE A CA 1
ATOM 538 C C . ILE A 1 68 ? 10.535 5.918 4.139 1.00 95.75 68 ILE A C 1
ATOM 540 O O . ILE A 1 68 ? 11.646 6.332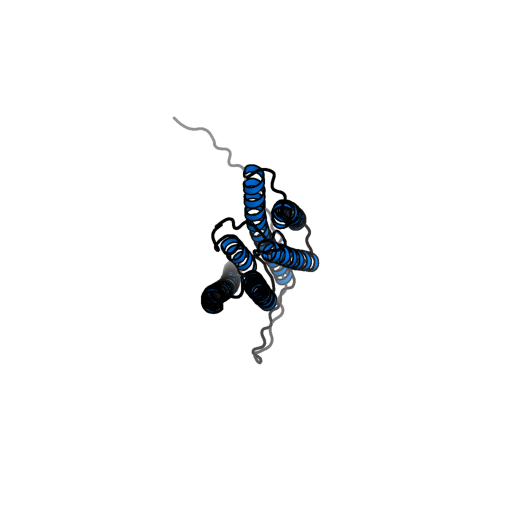 3.813 1.00 95.75 68 ILE A O 1
ATOM 544 N N . MET A 1 69 ? 9.842 5.080 3.365 1.00 93.12 69 MET A N 1
ATOM 545 C CA . MET A 1 69 ? 10.359 4.574 2.095 1.00 93.12 69 MET A CA 1
ATOM 546 C C . MET A 1 69 ? 10.612 5.715 1.099 1.00 93.12 69 MET A C 1
ATOM 548 O O . MET A 1 69 ? 11.720 5.862 0.593 1.00 93.12 69 MET A O 1
ATOM 552 N N . THR A 1 70 ? 9.622 6.568 0.840 1.00 92.25 70 THR A N 1
ATOM 553 C CA . THR A 1 70 ? 9.776 7.668 -0.122 1.00 92.25 70 THR A CA 1
ATOM 554 C C . THR A 1 70 ? 10.771 8.728 0.344 1.00 92.25 70 THR A C 1
ATOM 556 O O . THR A 1 70 ? 11.500 9.284 -0.470 1.00 92.25 70 THR A O 1
ATOM 559 N N . GLY A 1 71 ? 10.844 8.987 1.651 1.00 92.31 71 GLY A N 1
ATOM 560 C CA . GLY A 1 71 ? 11.770 9.944 2.249 1.00 92.31 71 GLY A CA 1
ATOM 561 C C . GLY A 1 71 ? 13.217 9.464 2.205 1.00 92.31 71 GLY A C 1
ATOM 562 O O . GLY A 1 71 ? 14.106 10.240 1.866 1.00 92.31 71 GLY A O 1
ATOM 563 N N . THR A 1 72 ? 13.458 8.179 2.479 1.00 91.19 72 THR A N 1
ATOM 564 C CA . THR A 1 72 ? 14.797 7.582 2.349 1.00 91.19 72 THR A CA 1
ATOM 565 C C . THR A 1 72 ? 15.266 7.581 0.898 1.00 91.19 72 THR A C 1
ATOM 567 O O . THR A 1 72 ? 16.399 7.972 0.640 1.00 91.19 72 THR A O 1
ATOM 570 N N . LEU A 1 73 ? 14.396 7.249 -0.060 1.00 88.56 73 LEU A N 1
ATOM 571 C CA . LEU A 1 73 ? 14.716 7.338 -1.490 1.00 88.56 73 LEU A CA 1
ATOM 572 C C . LEU A 1 73 ? 15.023 8.775 -1.935 1.00 88.56 73 LEU A C 1
ATOM 574 O O . LEU A 1 73 ? 16.040 9.000 -2.587 1.00 88.56 73 LEU A O 1
ATOM 578 N N . ALA A 1 74 ? 14.209 9.751 -1.524 1.00 89.19 74 ALA A N 1
ATOM 579 C CA . ALA A 1 74 ? 14.447 11.162 -1.830 1.00 89.19 74 ALA A CA 1
ATOM 580 C C . ALA A 1 74 ? 15.773 11.674 -1.233 1.00 89.19 74 ALA A C 1
ATOM 582 O O . ALA A 1 74 ? 16.501 12.426 -1.881 1.00 89.19 74 ALA A O 1
ATOM 583 N N . LEU A 1 75 ? 16.118 11.248 -0.011 1.00 89.25 75 LEU A N 1
ATOM 584 C CA . LEU A 1 75 ? 17.382 11.615 0.630 1.00 89.25 75 LEU A CA 1
ATOM 585 C C . LEU A 1 75 ? 18.583 10.983 -0.082 1.00 89.25 75 LEU A C 1
ATOM 587 O O . LEU A 1 75 ? 19.567 11.671 -0.345 1.00 89.25 75 LEU A O 1
ATOM 591 N N . LEU A 1 76 ? 18.495 9.695 -0.429 1.00 86.12 76 LEU A N 1
ATOM 592 C CA . LEU A 1 76 ? 19.540 8.999 -1.183 1.00 86.12 76 LEU A CA 1
ATOM 593 C C . LEU A 1 76 ? 19.806 9.680 -2.530 1.00 86.12 76 LEU A C 1
ATOM 595 O O . LEU A 1 76 ? 20.957 9.805 -2.945 1.00 86.12 76 LEU A O 1
ATOM 599 N N . GLU A 1 77 ? 18.766 10.174 -3.195 1.00 81.69 77 GLU A N 1
ATOM 600 C CA . GLU A 1 77 ? 18.903 10.910 -4.452 1.00 81.69 77 GLU A CA 1
ATOM 601 C C . GLU A 1 77 ? 19.539 12.280 -4.276 1.00 81.69 77 GLU A C 1
ATOM 603 O O . GLU A 1 77 ? 20.411 12.636 -5.068 1.00 81.69 77 GLU A O 1
ATOM 608 N N . LEU A 1 78 ? 19.172 13.010 -3.221 1.00 8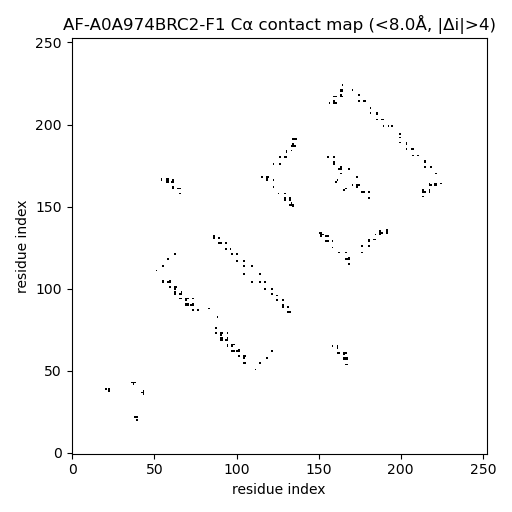2.75 78 LEU A N 1
ATOM 609 C CA . LEU A 1 78 ? 19.804 14.285 -2.891 1.00 82.75 78 LEU A CA 1
ATOM 610 C C . LEU A 1 78 ? 21.308 14.113 -2.628 1.00 82.75 78 LEU A C 1
ATOM 612 O O . LEU A 1 78 ? 22.111 14.938 -3.060 1.00 82.75 78 LEU A O 1
ATOM 616 N N . MET A 1 79 ? 21.698 13.016 -1.971 1.00 83.06 79 MET A N 1
ATOM 617 C CA . MET A 1 79 ? 23.105 12.681 -1.728 1.00 83.06 79 MET A CA 1
ATOM 618 C C . MET A 1 79 ? 23.846 12.205 -2.987 1.00 83.06 79 MET A C 1
ATOM 620 O O . MET A 1 79 ? 25.064 12.339 -3.064 1.00 83.06 79 MET A O 1
ATOM 624 N N . SER A 1 80 ? 23.130 11.678 -3.983 1.00 75.88 80 SER A N 1
ATOM 625 C CA . SER A 1 80 ? 23.709 11.099 -5.207 1.00 75.88 80 SER A CA 1
ATOM 626 C C . SER A 1 80 ? 24.009 12.125 -6.317 1.00 75.88 80 SER A C 1
ATOM 628 O O . SER A 1 80 ? 24.455 11.744 -7.401 1.00 75.88 80 SER A O 1
ATOM 630 N N . GLY A 1 81 ? 23.795 13.423 -6.071 1.00 69.25 81 GLY A N 1
ATOM 631 C CA . GLY A 1 81 ? 24.184 14.521 -6.967 1.00 69.25 81 GLY A CA 1
ATOM 632 C C . GLY A 1 81 ? 23.116 14.973 -7.987 1.00 69.25 81 GLY A C 1
ATOM 633 O O . GLY A 1 81 ? 22.064 14.347 -8.124 1.00 69.25 81 GLY A O 1
ATOM 634 N N . PRO A 1 82 ? 23.371 16.069 -8.735 1.00 63.19 82 PRO A N 1
ATOM 635 C CA . PRO A 1 82 ? 22.353 16.880 -9.427 1.00 63.19 82 PRO A CA 1
ATOM 636 C C . PRO A 1 82 ? 21.829 16.313 -10.764 1.00 63.19 82 PRO A C 1
ATOM 638 O O . PRO A 1 82 ? 21.473 17.062 -11.671 1.00 63.19 82 PRO A O 1
ATOM 641 N N . ASN A 1 83 ? 21.740 14.990 -10.915 1.00 63.53 83 ASN A N 1
ATOM 642 C CA . ASN A 1 83 ? 21.128 14.389 -12.102 1.00 63.53 83 ASN A CA 1
ATOM 643 C C . ASN A 1 83 ? 19.603 14.326 -11.934 1.00 63.53 83 ASN A C 1
ATOM 645 O O . ASN A 1 83 ? 19.085 13.389 -11.325 1.00 63.53 83 ASN A O 1
ATOM 649 N N . LEU A 1 84 ? 18.891 15.319 -12.473 1.00 54.72 84 LEU A N 1
ATOM 650 C CA . LEU A 1 84 ? 17.428 15.395 -12.469 1.00 54.72 84 LEU A CA 1
ATOM 651 C C . LEU A 1 84 ? 16.830 14.440 -13.513 1.00 54.72 84 LEU A C 1
ATOM 653 O O . LEU A 1 84 ? 16.753 14.751 -14.698 1.00 54.72 84 LEU A O 1
ATOM 657 N N . THR A 1 85 ? 16.376 13.272 -13.066 1.00 64.69 85 THR A N 1
ATOM 658 C CA . THR A 1 85 ? 15.524 12.372 -13.859 1.00 64.69 85 THR A CA 1
ATOM 659 C C . THR A 1 85 ? 14.086 12.475 -13.349 1.00 64.69 85 THR A C 1
ATOM 661 O O . THR A 1 85 ? 13.876 12.649 -12.151 1.00 64.69 85 THR A O 1
ATOM 664 N N . ILE A 1 86 ? 13.087 12.328 -14.228 1.00 64.75 86 ILE A N 1
ATOM 665 C CA . ILE A 1 86 ? 11.652 12.387 -13.868 1.00 64.75 86 ILE A CA 1
ATOM 666 C C . ILE A 1 86 ? 11.315 11.432 -12.705 1.00 64.75 86 ILE A C 1
ATOM 668 O O . ILE A 1 86 ? 10.580 11.803 -11.794 1.00 64.75 86 ILE A O 1
ATOM 672 N N . SER A 1 87 ? 11.915 10.236 -12.689 1.00 66.81 87 SER A N 1
ATOM 673 C CA . SER A 1 87 ? 11.770 9.262 -11.596 1.00 66.81 87 SER A CA 1
ATOM 674 C C . SER A 1 87 ? 12.322 9.788 -10.257 1.00 66.81 87 SER A C 1
ATOM 676 O O . SER A 1 87 ? 11.645 9.674 -9.239 1.00 66.81 87 SER A O 1
ATOM 678 N N . LYS A 1 88 ? 13.457 10.503 -10.264 1.00 70.50 88 LYS A N 1
ATOM 679 C CA . LYS A 1 88 ? 14.076 11.085 -9.056 1.00 70.50 88 LYS A CA 1
ATOM 680 C C . LYS A 1 88 ? 13.291 12.263 -8.477 1.00 70.50 88 LYS A C 1
ATOM 682 O O . LYS A 1 88 ? 13.185 12.440 -7.272 1.00 70.50 88 LYS A O 1
ATOM 687 N N . GLY A 1 89 ? 12.666 13.067 -9.338 1.00 74.56 89 GLY A N 1
ATOM 688 C CA . GLY A 1 89 ? 11.764 14.131 -8.885 1.00 74.56 89 GLY A CA 1
ATOM 689 C C . GLY A 1 89 ? 10.490 13.599 -8.218 1.00 74.56 89 GLY A C 1
ATOM 690 O O . GLY A 1 89 ? 9.855 14.314 -7.444 1.00 74.56 89 GLY A O 1
ATOM 691 N N . SER A 1 90 ? 10.112 12.345 -8.487 1.00 84.38 90 SER A N 1
ATOM 692 C CA . SER A 1 90 ? 8.858 11.778 -7.990 1.00 84.38 90 SER A CA 1
ATOM 693 C C . SER A 1 90 ? 8.901 11.424 -6.502 1.00 84.38 90 SER A C 1
ATOM 695 O O . SER A 1 90 ? 7.908 11.623 -5.802 1.00 84.38 90 SER A O 1
ATOM 697 N N . HIS A 1 91 ? 10.038 10.956 -5.983 1.00 88.00 91 HIS A N 1
ATOM 698 C CA . HIS A 1 91 ? 10.158 10.523 -4.591 1.00 88.00 91 HIS A CA 1
ATOM 699 C C . HIS A 1 91 ? 9.851 11.627 -3.564 1.00 88.00 91 HIS A C 1
ATOM 701 O O . HIS A 1 91 ? 9.025 11.374 -2.680 1.00 88.00 91 HIS A O 1
ATOM 707 N N . PRO A 1 92 ? 10.410 12.855 -3.659 1.00 90.25 92 PRO A N 1
ATOM 708 C CA . PRO A 1 92 ? 10.054 13.925 -2.728 1.00 90.25 92 PRO A CA 1
ATOM 709 C C . PRO A 1 92 ? 8.589 14.359 -2.872 1.00 90.25 92 PRO A C 1
ATOM 711 O O . PRO A 1 92 ? 7.938 14.631 -1.865 1.00 90.25 92 PRO A O 1
ATOM 714 N N . VAL A 1 93 ? 8.032 14.357 -4.090 1.00 92.44 93 VAL A N 1
ATOM 715 C CA . VAL A 1 93 ? 6.613 14.679 -4.322 1.00 92.44 93 VAL A CA 1
ATOM 716 C C . VAL A 1 93 ? 5.706 13.655 -3.636 1.00 92.44 93 VAL A C 1
ATOM 718 O O . VAL A 1 93 ? 4.800 14.031 -2.894 1.00 92.44 93 VAL A O 1
ATOM 721 N N . HIS A 1 94 ? 5.977 12.361 -3.812 1.00 93.12 94 HIS A N 1
ATOM 722 C CA . HIS A 1 94 ? 5.228 11.295 -3.149 1.00 93.12 94 HIS A CA 1
ATOM 723 C C . HIS A 1 94 ? 5.386 11.320 -1.627 1.00 93.12 94 HIS A C 1
ATOM 725 O O . HIS A 1 94 ? 4.409 11.080 -0.919 1.00 93.12 94 HIS A O 1
ATOM 731 N N . CYS A 1 95 ? 6.566 11.682 -1.120 1.00 94.50 95 CYS A N 1
ATOM 732 C CA . CYS A 1 95 ? 6.791 11.875 0.310 1.00 94.50 95 CYS A CA 1
ATOM 733 C C . CYS A 1 95 ? 5.874 12.967 0.881 1.00 94.50 95 CYS A C 1
ATOM 735 O O . CYS A 1 95 ? 5.183 12.734 1.874 1.00 94.50 95 CYS A O 1
ATOM 737 N N . ILE A 1 96 ? 5.789 14.125 0.211 1.00 95.69 96 ILE A N 1
ATOM 738 C CA . ILE A 1 96 ? 4.895 15.220 0.614 1.00 95.69 96 ILE A CA 1
ATOM 739 C C . ILE A 1 96 ? 3.432 14.767 0.567 1.00 95.69 96 ILE A C 1
ATOM 741 O O . ILE A 1 96 ? 2.700 14.991 1.529 1.00 95.69 96 ILE A O 1
ATOM 745 N N . ILE A 1 97 ? 3.009 14.081 -0.501 1.00 95.88 97 ILE A N 1
ATOM 746 C CA . ILE A 1 97 ? 1.633 13.578 -0.638 1.00 95.88 97 ILE A CA 1
ATOM 747 C C . ILE A 1 97 ? 1.281 12.606 0.496 1.00 95.88 97 ILE A C 1
ATOM 749 O O . ILE A 1 97 ? 0.242 12.766 1.140 1.00 95.88 97 ILE A O 1
ATOM 753 N N . PHE A 1 98 ? 2.131 11.614 0.780 1.00 96.12 98 PHE A N 1
ATOM 754 C CA . PHE A 1 98 ? 1.873 10.661 1.862 1.00 96.12 98 PHE A CA 1
ATOM 755 C C . PHE A 1 98 ? 1.891 11.334 3.237 1.00 96.12 98 PHE A C 1
ATOM 757 O O . PHE A 1 98 ? 1.066 10.987 4.082 1.00 96.12 98 PHE A O 1
ATOM 764 N N . LEU A 1 99 ? 2.751 12.335 3.449 1.00 96.00 99 LEU A N 1
ATOM 765 C CA . LEU A 1 99 ? 2.763 13.133 4.673 1.00 96.00 99 LEU A CA 1
ATOM 766 C C . LEU A 1 99 ? 1.469 13.940 4.836 1.00 96.00 99 LEU A C 1
ATOM 768 O O . LEU A 1 99 ? 0.880 13.946 5.915 1.00 96.00 99 LEU A O 1
ATOM 772 N N . SER A 1 100 ? 0.976 14.568 3.765 1.00 95.56 100 SER A N 1
ATOM 773 C CA . SER A 1 100 ? -0.315 15.261 3.779 1.00 95.56 100 SER A CA 1
ATOM 774 C C . SER A 1 100 ? -1.460 14.305 4.119 1.00 95.56 100 SER A C 1
ATOM 776 O O . SER A 1 100 ? -2.266 14.605 4.998 1.00 95.56 100 SER A O 1
ATOM 778 N N . LEU A 1 101 ? -1.505 13.121 3.496 1.00 94.44 101 LEU A N 1
ATOM 779 C CA . LEU A 1 101 ? -2.511 12.102 3.813 1.00 94.44 101 LEU A CA 1
ATOM 780 C C . LEU A 1 101 ? -2.391 11.610 5.259 1.00 94.44 101 LEU A C 1
ATOM 782 O O . LEU A 1 101 ? -3.413 11.396 5.907 1.00 94.44 101 LEU A O 1
ATOM 786 N N . PHE A 1 102 ? -1.177 11.470 5.792 1.00 95.38 102 PHE A N 1
ATOM 787 C CA . PHE A 1 102 ? -0.951 11.096 7.189 1.00 95.38 102 PHE A CA 1
ATOM 788 C C . PHE A 1 102 ? -1.528 12.136 8.148 1.00 95.38 102 PHE A C 1
ATOM 790 O O . PHE A 1 102 ? -2.252 11.769 9.072 1.00 95.38 102 PHE A O 1
ATOM 797 N N . ILE A 1 103 ? -1.280 13.423 7.895 1.00 94.00 103 ILE A N 1
ATOM 798 C CA . ILE A 1 103 ? -1.819 14.522 8.705 1.00 94.00 103 ILE A CA 1
ATOM 799 C C . ILE A 1 103 ? -3.350 14.504 8.674 1.00 94.00 103 ILE A C 1
ATOM 801 O O . ILE A 1 103 ? -3.979 14.538 9.729 1.00 94.00 103 ILE A O 1
ATOM 805 N N . VAL A 1 104 ? -3.955 14.375 7.487 1.00 92.69 104 VAL A N 1
ATOM 806 C CA . VAL A 1 104 ? -5.419 14.301 7.342 1.00 92.69 104 VAL A CA 1
ATOM 807 C C . VAL A 1 104 ? -5.983 13.072 8.064 1.00 92.69 104 VAL A C 1
ATOM 809 O O . VAL A 1 104 ? -6.982 13.182 8.768 1.00 92.69 104 VAL A O 1
ATOM 812 N N . THR A 1 105 ? -5.316 11.919 7.959 1.00 90.62 105 THR A N 1
ATOM 813 C CA . THR A 1 105 ? -5.720 10.677 8.644 1.00 90.62 105 THR A CA 1
ATOM 814 C C . THR A 1 105 ? -5.566 10.778 10.161 1.00 90.62 105 THR A C 1
ATOM 816 O O . THR A 1 105 ? -6.264 10.085 10.891 1.00 90.62 105 THR A O 1
ATOM 819 N N . ASN A 1 106 ? -4.661 11.615 10.672 1.00 91.00 106 ASN A N 1
ATOM 820 C CA . ASN A 1 106 ? -4.435 11.774 12.109 1.00 91.00 106 ASN A CA 1
ATOM 821 C C . ASN A 1 106 ? -5.523 12.621 12.800 1.00 91.00 106 ASN A C 1
ATOM 823 O O . ASN A 1 106 ? -5.634 12.602 14.026 1.00 91.00 106 ASN A O 1
ATOM 827 N N . VAL A 1 107 ? -6.358 13.336 12.037 1.00 88.81 107 VAL A N 1
ATOM 828 C CA . VAL A 1 107 ? -7.441 14.163 12.585 1.00 88.81 107 VAL A CA 1
ATOM 829 C C . VAL A 1 107 ? -8.446 13.301 13.363 1.00 88.81 107 VAL A C 1
ATOM 831 O O . VAL A 1 107 ? -8.856 12.224 12.939 1.00 88.81 107 VAL A O 1
ATOM 834 N N . LYS A 1 108 ? -8.868 13.797 14.533 1.00 72.69 108 LYS A N 1
ATOM 835 C CA . LYS A 1 108 ? -9.673 13.054 15.523 1.00 72.69 108 LYS A CA 1
ATOM 836 C C . LYS A 1 108 ? -11.111 12.738 15.073 1.00 72.69 108 LYS A C 1
ATOM 838 O O . LYS A 1 108 ? -11.758 11.894 15.684 1.00 72.69 108 LYS A O 1
ATOM 843 N N . TYR A 1 109 ? -11.604 13.410 14.032 1.00 71.44 109 TYR A N 1
ATOM 844 C CA . TYR A 1 109 ? -12.980 13.310 13.536 1.00 71.44 109 TYR A CA 1
ATOM 845 C C . TYR A 1 109 ? -12.996 12.931 12.052 1.00 71.44 109 TYR A C 1
ATOM 847 O O . TYR A 1 109 ? -13.214 13.772 11.183 1.00 71.44 109 TYR A O 1
ATOM 855 N N . LEU A 1 110 ? -12.754 11.655 11.762 1.00 80.00 110 LEU A N 1
ATOM 856 C CA . LEU A 1 110 ? -12.916 11.091 10.425 1.00 80.00 110 LEU A CA 1
ATOM 857 C C . LEU A 1 110 ? -14.219 10.305 10.364 1.00 80.00 110 LEU A C 1
ATOM 859 O O . LEU A 1 110 ? -14.456 9.422 11.181 1.00 80.00 110 LEU A O 1
ATOM 863 N N . GLN A 1 111 ? -15.063 10.622 9.387 1.00 83.31 111 GLN A N 1
ATOM 864 C CA . GLN A 1 111 ? -16.187 9.757 9.038 1.00 83.31 111 GLN A CA 1
ATOM 865 C C . GLN A 1 111 ? -15.672 8.532 8.274 1.00 83.31 111 GLN A C 1
ATOM 867 O O . GLN A 1 111 ? -14.664 8.611 7.568 1.00 83.31 111 GLN A O 1
ATOM 872 N N . VAL A 1 112 ? -16.407 7.418 8.346 1.00 82.56 112 VAL A N 1
ATOM 873 C CA . VAL A 1 112 ? -16.091 6.177 7.612 1.00 82.56 112 VAL A CA 1
ATOM 874 C C . VAL A 1 112 ? -15.913 6.446 6.111 1.00 82.56 112 VAL A C 1
ATOM 876 O O . VAL A 1 112 ? -14.986 5.940 5.482 1.00 82.56 112 VAL A O 1
ATOM 879 N N . THR A 1 113 ? -16.756 7.307 5.537 1.00 85.75 113 THR A N 1
ATOM 880 C CA . THR A 1 113 ? -16.694 7.699 4.120 1.00 85.75 113 THR A CA 1
ATOM 881 C C . THR A 1 113 ? -15.395 8.427 3.768 1.00 85.75 113 THR A C 1
ATOM 883 O O . THR A 1 113 ? -14.786 8.128 2.740 1.00 85.75 113 THR A O 1
ATOM 886 N N . GLN A 1 114 ? -14.937 9.329 4.638 1.00 89.12 114 GLN A N 1
ATOM 887 C CA . GLN A 1 114 ? -13.696 10.089 4.467 1.00 89.12 114 GLN A CA 1
ATOM 888 C C . GLN A 1 114 ? -12.474 9.175 4.585 1.00 89.12 114 GLN A C 1
ATOM 890 O O . GLN A 1 114 ? -11.574 9.234 3.749 1.00 89.12 114 GLN A O 1
ATOM 895 N N . LEU A 1 115 ? -12.465 8.265 5.566 1.00 89.00 115 LEU A N 1
ATOM 896 C CA . LEU A 1 115 ? -11.386 7.291 5.718 1.00 89.00 115 LEU A CA 1
ATOM 897 C C . LEU A 1 115 ? -11.282 6.383 4.485 1.00 89.00 115 LEU A C 1
ATOM 899 O O . LEU A 1 115 ? -10.193 6.193 3.952 1.00 89.00 115 LEU A O 1
ATOM 903 N N . GLN A 1 116 ? -12.409 5.895 3.959 1.00 89.38 116 GLN A N 1
ATOM 904 C CA . GLN A 1 116 ? -12.414 5.108 2.723 1.00 89.38 116 GLN A CA 1
ATOM 905 C C . GLN A 1 116 ? -11.887 5.892 1.514 1.00 89.38 116 GLN A C 1
ATOM 907 O O . GLN A 1 116 ? -11.215 5.311 0.659 1.00 89.38 116 GLN A O 1
ATOM 912 N N . GLN A 1 117 ? -12.182 7.191 1.413 1.00 91.56 117 GLN A N 1
ATOM 913 C CA . GLN A 1 117 ? -11.625 8.046 0.362 1.00 91.56 117 GLN A CA 1
ATOM 914 C C . GLN A 1 117 ? -10.111 8.196 0.509 1.00 91.56 117 GLN A C 1
ATOM 916 O O . GLN A 1 117 ? -9.394 7.999 -0.469 1.00 91.56 117 GLN A O 1
ATOM 921 N N . ILE A 1 118 ? -9.621 8.461 1.720 1.00 93.12 118 ILE A N 1
ATOM 922 C CA . ILE A 1 118 ? -8.186 8.558 2.011 1.00 93.12 118 ILE A CA 1
ATOM 923 C C . ILE A 1 118 ? -7.479 7.261 1.640 1.00 93.12 118 ILE A C 1
ATOM 925 O O . ILE A 1 118 ? -6.500 7.291 0.910 1.00 93.12 118 ILE A O 1
ATOM 929 N N . VAL A 1 119 ? -8.006 6.116 2.068 1.00 92.69 119 VAL A N 1
ATOM 930 C CA . VAL A 1 119 ? -7.430 4.798 1.784 1.00 92.69 119 VAL A CA 1
ATOM 931 C C . VAL A 1 119 ? -7.369 4.536 0.269 1.00 92.69 119 VAL A C 1
ATOM 933 O O . VAL A 1 119 ? -6.352 4.055 -0.233 1.00 92.69 119 VAL A O 1
ATOM 936 N N . LYS A 1 120 ? -8.419 4.890 -0.490 1.00 92.44 120 LYS A N 1
ATOM 937 C CA . LYS A 1 120 ? -8.419 4.797 -1.964 1.00 92.44 120 LYS A CA 1
ATOM 938 C C . LYS A 1 120 ? -7.394 5.737 -2.603 1.00 92.44 120 LYS A C 1
ATOM 940 O O . LYS A 1 120 ? -6.721 5.332 -3.547 1.00 92.44 120 LYS A O 1
ATOM 945 N N . LEU A 1 121 ? -7.260 6.962 -2.094 1.00 94.62 121 LEU A N 1
ATOM 946 C CA . LEU A 1 121 ? -6.255 7.922 -2.552 1.00 94.62 121 LEU A CA 1
ATOM 947 C C . LEU A 1 121 ? -4.840 7.425 -2.253 1.00 94.62 121 LEU A C 1
ATOM 949 O O . LEU A 1 121 ? -3.998 7.447 -3.143 1.00 94.62 121 LEU A O 1
ATOM 953 N N . THR A 1 122 ? -4.579 6.913 -1.049 1.00 94.50 122 THR A N 1
ATOM 954 C CA . THR A 1 122 ? -3.296 6.298 -0.694 1.00 94.50 122 THR A CA 1
ATOM 955 C C . THR A 1 122 ? -2.960 5.174 -1.665 1.00 94.50 122 THR A C 1
ATOM 957 O O . THR A 1 122 ? -1.864 5.169 -2.212 1.00 94.50 122 THR A O 1
ATOM 960 N N . LEU A 1 123 ? -3.911 4.281 -1.957 1.00 94.06 123 LEU A N 1
ATOM 961 C CA . LEU A 1 123 ? -3.724 3.202 -2.930 1.00 94.06 123 LEU A CA 1
ATOM 962 C C . LEU A 1 123 ? -3.414 3.743 -4.338 1.00 94.06 123 LEU A C 1
ATOM 964 O O . LEU A 1 123 ? -2.497 3.250 -4.993 1.00 94.06 123 LEU A O 1
ATOM 968 N N . LEU A 1 124 ? -4.122 4.784 -4.788 1.00 94.75 124 LEU A N 1
ATOM 969 C CA . LEU A 1 124 ? -3.867 5.439 -6.074 1.00 94.75 124 LEU A CA 1
ATOM 970 C C . LEU A 1 124 ? -2.454 6.038 -6.145 1.00 94.75 124 LEU A C 1
ATOM 972 O O . LEU A 1 124 ? -1.739 5.806 -7.117 1.00 94.75 124 LEU A O 1
ATOM 976 N N . PHE A 1 125 ? -2.024 6.773 -5.117 1.00 94.50 125 PHE A N 1
ATOM 977 C CA . PHE A 1 125 ? -0.688 7.372 -5.080 1.00 94.50 125 PHE A CA 1
ATOM 978 C C . PHE A 1 125 ? 0.423 6.332 -4.913 1.00 94.50 125 PHE A C 1
ATOM 980 O O . PHE A 1 125 ? 1.513 6.501 -5.453 1.00 94.50 125 PHE A O 1
ATOM 987 N N . SER A 1 126 ? 0.155 5.227 -4.215 1.00 93.19 126 SER A N 1
ATOM 988 C CA . SER A 1 126 ? 1.053 4.072 -4.170 1.00 93.19 126 SER A CA 1
ATOM 989 C C . SER A 1 126 ? 1.193 3.405 -5.539 1.00 93.19 126 SER A C 1
ATOM 991 O O . SER A 1 126 ? 2.284 2.942 -5.874 1.00 93.19 126 SER A O 1
ATOM 993 N N . PHE A 1 127 ? 0.129 3.373 -6.349 1.00 93.25 127 PHE A N 1
ATOM 994 C CA . PHE A 1 127 ? 0.189 2.851 -7.715 1.00 93.25 127 PHE A CA 1
ATOM 995 C C . PHE A 1 127 ? 1.035 3.755 -8.608 1.00 93.25 127 PHE A C 1
ATOM 997 O O . PHE A 1 127 ? 1.922 3.262 -9.297 1.00 93.25 127 PHE A O 1
ATOM 1004 N N . THR A 1 128 ? 0.805 5.069 -8.574 1.00 91.88 128 THR A N 1
ATOM 1005 C CA . THR A 1 128 ? 1.591 6.010 -9.383 1.00 91.88 128 THR A CA 1
ATOM 1006 C C . THR A 1 128 ? 3.058 6.021 -8.963 1.00 91.88 128 THR A C 1
ATOM 1008 O O . THR A 1 128 ? 3.918 5.979 -9.836 1.00 91.88 128 THR A O 1
ATOM 1011 N N . PHE A 1 129 ? 3.357 5.941 -7.663 1.00 91.31 129 PHE A N 1
ATOM 1012 C CA . PHE A 1 129 ? 4.722 5.749 -7.164 1.00 91.31 129 PHE A CA 1
ATOM 1013 C C . PHE A 1 129 ? 5.348 4.450 -7.698 1.00 91.31 129 PHE A C 1
ATOM 1015 O O . PHE A 1 129 ? 6.426 4.476 -8.281 1.00 91.31 129 PHE A O 1
ATOM 1022 N N . SER A 1 130 ? 4.642 3.321 -7.580 1.00 90.12 130 SER A N 1
ATOM 1023 C CA . SER A 1 130 ? 5.097 2.018 -8.094 1.00 90.12 130 SER A CA 1
ATOM 1024 C C . SER A 1 130 ? 5.370 2.055 -9.597 1.00 90.12 130 SER A C 1
ATOM 1026 O O . SER A 1 130 ? 6.387 1.547 -10.067 1.00 90.12 130 SER A O 1
ATOM 1028 N N . PHE A 1 131 ? 4.471 2.685 -10.353 1.00 88.12 131 PHE A N 1
ATOM 1029 C CA . PHE A 1 131 ? 4.628 2.880 -11.784 1.00 88.12 131 PHE A CA 1
ATOM 1030 C C . PHE A 1 131 ? 5.884 3.703 -12.075 1.00 88.12 131 PHE A C 1
ATOM 1032 O O . PHE A 1 131 ? 6.703 3.246 -12.856 1.00 88.12 131 PHE A O 1
ATOM 1039 N N . LEU A 1 132 ? 6.090 4.841 -11.399 1.00 85.56 132 LEU A N 1
ATOM 1040 C CA . LEU A 1 132 ? 7.250 5.734 -11.564 1.00 85.56 132 LEU A CA 1
ATOM 1041 C C . LEU A 1 132 ? 8.593 5.129 -11.117 1.00 85.56 132 LEU A C 1
ATOM 1043 O O . LEU A 1 132 ? 9.640 5.532 -11.630 1.00 85.56 132 LEU A O 1
ATOM 1047 N N . CYS A 1 133 ? 8.573 4.152 -10.207 1.00 80.56 133 CYS A N 1
ATOM 1048 C CA . CYS A 1 133 ? 9.747 3.356 -9.841 1.00 80.56 133 CYS A CA 1
ATOM 1049 C C . CYS A 1 133 ? 10.110 2.294 -10.890 1.00 80.56 133 CYS A C 1
ATOM 1051 O O . CYS A 1 133 ? 11.189 1.706 -10.803 1.00 80.56 133 CYS A O 1
ATOM 1053 N N . CYS A 1 134 ? 9.240 2.014 -11.869 1.00 78.62 134 CYS A N 1
ATOM 1054 C CA . CYS A 1 134 ? 9.587 1.104 -12.953 1.00 78.62 134 CYS A CA 1
ATOM 1055 C C . CYS A 1 134 ? 10.700 1.718 -13.822 1.00 78.62 134 CYS A C 1
ATOM 1057 O O . CYS A 1 134 ? 10.725 2.933 -14.038 1.00 78.62 134 CYS A O 1
ATOM 1059 N N . PRO A 1 135 ? 11.617 0.898 -14.362 1.00 70.88 135 PRO A N 1
ATOM 1060 C CA . PRO A 1 135 ? 12.710 1.387 -15.191 1.00 70.88 135 PRO A CA 1
ATOM 1061 C C . PRO A 1 135 ? 12.178 1.833 -16.562 1.00 70.88 135 PRO A C 1
ATOM 1063 O O . PRO A 1 135 ? 12.154 1.059 -17.521 1.00 70.88 135 PRO A O 1
ATOM 1066 N N . PHE A 1 136 ? 11.730 3.085 -16.672 1.00 65.94 136 PHE A N 1
ATOM 1067 C CA . PHE A 1 136 ? 11.417 3.687 -17.966 1.00 65.94 136 PHE A CA 1
ATOM 1068 C C . PHE A 1 136 ? 12.713 4.006 -18.700 1.00 65.94 136 PHE A C 1
ATOM 1070 O O . PHE A 1 136 ? 13.463 4.894 -18.300 1.00 65.94 136 PHE A O 1
ATOM 1077 N N . SER A 1 137 ? 12.951 3.343 -19.827 1.00 53.00 137 SER A N 1
ATOM 1078 C CA . SER A 1 137 ? 14.026 3.705 -20.761 1.00 53.00 137 SER A CA 1
ATOM 1079 C C . SER A 1 137 ? 13.661 4.929 -21.617 1.00 53.00 137 SER A C 1
ATOM 1081 O O . SER A 1 137 ? 13.842 4.925 -22.832 1.00 53.00 137 SER A O 1
ATOM 1083 N N . LEU A 1 138 ? 13.112 5.982 -21.008 1.00 47.50 138 LEU A N 1
ATOM 1084 C CA . LEU A 1 138 ? 12.731 7.211 -21.707 1.00 47.50 138 LEU A CA 1
ATOM 1085 C C . LEU A 1 138 ? 13.921 8.190 -21.745 1.00 47.50 138 LEU A C 1
ATOM 1087 O O . LEU A 1 138 ? 14.043 9.061 -20.893 1.00 47.50 138 LEU A O 1
ATOM 1091 N N . GLY A 1 139 ? 14.783 8.011 -22.760 1.00 42.47 139 GLY A N 1
ATOM 1092 C CA . GLY A 1 139 ? 15.850 8.935 -23.197 1.00 42.47 139 GLY A CA 1
ATOM 1093 C C . GLY A 1 139 ? 17.105 8.891 -22.317 1.00 42.47 139 GLY A C 1
ATOM 1094 O O . GLY A 1 139 ? 17.095 9.368 -21.195 1.00 42.47 139 GLY A O 1
ATOM 1095 N N . VAL A 1 140 ? 18.230 8.310 -22.738 1.00 37.88 140 VAL A N 1
ATOM 1096 C CA . VAL A 1 140 ? 19.040 8.706 -23.898 1.00 37.88 140 VAL A CA 1
ATOM 1097 C C . VAL A 1 140 ? 19.566 7.460 -24.619 1.00 37.88 140 VAL A C 1
ATOM 1099 O O . VAL A 1 140 ? 20.171 6.579 -24.009 1.00 37.88 140 VAL A O 1
ATOM 1102 N N . TYR A 1 141 ? 19.371 7.411 -25.940 1.00 43.97 141 TYR A N 1
ATOM 1103 C CA . TYR A 1 141 ? 20.149 6.543 -26.821 1.00 43.97 141 TYR A CA 1
ATOM 1104 C C . TYR A 1 141 ? 21.633 6.879 -26.635 1.00 43.97 141 TYR A C 1
ATOM 1106 O O . TYR A 1 141 ? 22.071 7.927 -27.099 1.00 43.97 141 TYR A O 1
ATOM 1114 N N . GLY A 1 142 ? 22.412 6.022 -25.975 1.00 43.78 142 GLY A N 1
ATOM 1115 C CA . GLY A 1 142 ? 23.864 6.048 -26.182 1.00 43.78 142 GLY A CA 1
ATOM 1116 C C . GLY A 1 142 ? 24.785 5.983 -24.976 1.00 43.78 142 GLY A C 1
ATOM 1117 O O . GLY A 1 142 ? 25.991 6.044 -25.188 1.00 43.78 142 GLY A O 1
ATOM 1118 N N . LEU A 1 143 ? 24.313 5.792 -23.747 1.00 39.53 143 LEU A N 1
ATOM 1119 C CA . LEU A 1 143 ? 25.242 5.404 -22.688 1.00 39.53 143 LEU A CA 1
ATOM 1120 C C . LEU A 1 143 ? 24.568 4.425 -21.746 1.00 39.53 143 LEU A C 1
ATOM 1122 O O . LEU A 1 143 ? 23.726 4.811 -20.950 1.00 39.53 143 LEU A O 1
ATOM 1126 N N . GLU A 1 144 ? 24.925 3.151 -21.889 1.00 45.88 144 GLU A N 1
ATOM 1127 C CA . GLU A 1 144 ? 24.763 2.156 -20.834 1.00 45.88 144 GLU A CA 1
ATOM 1128 C C . GLU A 1 144 ? 25.477 2.666 -19.579 1.00 45.88 144 GLU A C 1
ATOM 1130 O O . GLU A 1 144 ? 26.703 2.799 -19.595 1.00 45.88 144 GLU A O 1
ATOM 1135 N N . PRO A 1 145 ? 24.787 2.842 -18.448 1.00 38.59 145 PRO A N 1
ATOM 1136 C CA . PRO A 1 145 ? 25.368 2.435 -17.202 1.00 38.59 145 PRO A CA 1
ATOM 1137 C C . PRO A 1 145 ? 24.916 0.989 -16.969 1.00 38.59 145 PRO A C 1
ATOM 1139 O O . PRO A 1 145 ? 23.722 0.685 -16.932 1.00 38.59 145 PRO A O 1
ATOM 1142 N N . LEU A 1 146 ? 25.888 0.086 -16.813 1.00 41.66 146 LEU A N 1
ATOM 1143 C CA . LEU A 1 146 ? 25.688 -1.195 -16.143 1.00 41.66 146 LEU A CA 1
ATOM 1144 C C . LEU A 1 146 ? 25.206 -0.897 -14.716 1.00 41.66 146 LEU A C 1
ATOM 1146 O O . LEU A 1 146 ? 25.986 -0.871 -13.772 1.00 41.66 146 LEU A O 1
ATOM 1150 N N . VAL A 1 147 ? 23.924 -0.604 -14.561 1.00 38.31 147 VAL A N 1
ATOM 1151 C CA . VAL A 1 147 ? 23.283 -0.416 -13.270 1.00 38.31 147 VAL A CA 1
ATOM 1152 C C . VAL A 1 147 ? 22.230 -1.497 -13.193 1.00 38.31 147 VAL A C 1
ATOM 1154 O O . VAL A 1 147 ? 21.156 -1.422 -13.783 1.00 38.31 147 VAL A O 1
ATOM 1157 N N . SER A 1 148 ? 22.670 -2.575 -12.558 1.00 35.50 148 SER A N 1
ATOM 1158 C CA . SER A 1 148 ? 21.906 -3.537 -11.787 1.00 35.50 148 SER A CA 1
ATOM 1159 C C . SER A 1 148 ? 20.399 -3.548 -12.060 1.00 35.50 148 SER A C 1
ATOM 1161 O O . SER A 1 148 ? 19.645 -2.698 -11.589 1.00 35.50 148 SER A O 1
ATOM 1163 N N . SER A 1 149 ? 19.952 -4.588 -12.765 1.00 42.88 149 SER A N 1
ATOM 1164 C CA . SER A 1 149 ? 18.552 -4.923 -13.086 1.00 42.88 149 SER A CA 1
ATOM 1165 C C . SER A 1 149 ? 17.629 -5.127 -11.857 1.00 42.88 149 SER A C 1
ATOM 1167 O O . SER A 1 149 ? 16.532 -5.661 -12.003 1.00 42.88 149 SER A O 1
ATOM 1169 N N . GLU A 1 150 ? 18.077 -4.743 -10.661 1.00 47.25 150 GLU A N 1
ATOM 1170 C CA . GLU A 1 150 ? 17.427 -4.875 -9.352 1.00 47.25 150 GLU A CA 1
ATOM 1171 C C . GLU A 1 150 ? 16.871 -3.546 -8.797 1.00 47.25 150 GLU A C 1
ATOM 1173 O O . GLU A 1 150 ? 16.095 -3.552 -7.838 1.00 47.25 150 GLU A O 1
ATOM 1178 N N . ASN A 1 151 ? 17.195 -2.409 -9.422 1.00 59.50 151 ASN A N 1
ATOM 1179 C CA . ASN A 1 151 ? 16.673 -1.098 -9.030 1.00 59.50 151 ASN A CA 1
ATOM 1180 C C . ASN A 1 151 ? 15.170 -1.002 -9.348 1.00 59.50 151 ASN A C 1
ATOM 1182 O O . ASN A 1 151 ? 14.784 -1.047 -10.512 1.00 59.50 151 ASN A O 1
ATOM 1186 N N . GLY A 1 152 ? 14.315 -0.884 -8.328 1.00 70.69 152 GLY A N 1
ATOM 1187 C CA . GLY A 1 152 ? 12.856 -0.760 -8.483 1.00 70.69 152 GLY A CA 1
ATOM 1188 C C . GLY A 1 152 ? 12.064 -1.913 -7.861 1.00 70.69 152 GLY A C 1
ATOM 1189 O O . GLY A 1 152 ? 10.988 -1.704 -7.299 1.00 70.69 152 GLY A O 1
ATOM 1190 N N . LEU A 1 153 ? 12.585 -3.145 -7.937 1.00 82.19 153 LEU A N 1
ATOM 1191 C CA . LEU A 1 153 ? 11.828 -4.361 -7.598 1.00 82.19 153 LEU A CA 1
ATOM 1192 C C . LEU A 1 153 ? 11.484 -4.456 -6.113 1.00 82.19 153 LEU A C 1
ATOM 1194 O O . LEU A 1 153 ? 10.350 -4.776 -5.755 1.00 82.19 153 LEU A O 1
ATOM 1198 N N . TRP A 1 154 ? 12.443 -4.155 -5.240 1.00 82.81 154 TRP A N 1
ATOM 1199 C CA . TRP A 1 154 ? 12.208 -4.198 -3.800 1.00 82.81 154 TRP A CA 1
ATOM 1200 C C . TRP A 1 154 ? 11.221 -3.106 -3.358 1.00 82.81 154 TRP A C 1
ATOM 1202 O O . TRP A 1 154 ? 10.409 -3.358 -2.467 1.00 82.81 154 TRP A O 1
ATOM 1212 N N . GLN A 1 155 ? 11.222 -1.933 -4.015 1.00 87.50 155 GLN A N 1
ATOM 1213 C CA . GLN A 1 155 ? 10.224 -0.887 -3.770 1.00 87.50 155 GLN A CA 1
ATOM 1214 C C . GLN A 1 155 ? 8.822 -1.394 -4.116 1.00 87.50 155 GLN A C 1
ATOM 1216 O O . GLN A 1 155 ? 7.913 -1.304 -3.293 1.00 87.50 155 GLN A O 1
ATOM 1221 N N . LEU A 1 156 ? 8.659 -1.995 -5.298 1.00 87.06 156 LEU A N 1
ATOM 1222 C CA . LEU A 1 156 ? 7.395 -2.577 -5.762 1.00 87.06 156 LEU A CA 1
ATOM 1223 C C . LEU A 1 156 ? 6.884 -3.665 -4.810 1.00 87.06 156 LEU A C 1
ATOM 1225 O O . LEU A 1 156 ? 5.699 -3.686 -4.470 1.00 87.06 156 LEU A O 1
ATOM 1229 N N . MET A 1 157 ? 7.774 -4.544 -4.341 1.00 87.12 157 MET A N 1
ATOM 1230 C CA . MET A 1 157 ? 7.440 -5.580 -3.361 1.00 87.12 157 MET A CA 1
ATOM 1231 C C . MET A 1 157 ? 6.953 -4.980 -2.044 1.00 87.12 157 MET A C 1
ATOM 1233 O O . MET A 1 157 ? 5.909 -5.388 -1.536 1.00 87.12 157 MET A O 1
ATOM 1237 N N . LEU A 1 158 ? 7.676 -3.995 -1.507 1.00 88.31 158 LEU A N 1
ATOM 1238 C CA . LEU A 1 158 ? 7.331 -3.360 -0.239 1.00 88.31 158 LEU A CA 1
ATOM 1239 C C . LEU A 1 158 ? 6.014 -2.577 -0.340 1.00 88.31 158 LEU A C 1
ATOM 1241 O O . LEU A 1 158 ? 5.165 -2.706 0.539 1.00 88.31 158 LEU A O 1
ATOM 1245 N N . VAL A 1 159 ? 5.793 -1.827 -1.423 1.00 90.62 159 VAL A N 1
ATOM 1246 C CA . VAL A 1 159 ? 4.527 -1.110 -1.658 1.00 90.62 159 VAL A CA 1
ATOM 1247 C C . VAL A 1 159 ? 3.357 -2.086 -1.783 1.00 90.62 159 VAL A C 1
ATOM 1249 O O . VAL A 1 159 ? 2.310 -1.878 -1.170 1.00 90.62 159 VAL A O 1
ATOM 1252 N N . THR A 1 160 ? 3.542 -3.180 -2.525 1.00 88.62 160 THR A N 1
ATOM 1253 C CA . THR A 1 160 ? 2.526 -4.231 -2.663 1.00 88.62 160 THR A CA 1
ATOM 1254 C C . THR A 1 160 ? 2.214 -4.856 -1.306 1.00 88.62 160 THR A C 1
ATOM 1256 O O . THR A 1 160 ? 1.049 -4.962 -0.926 1.00 88.62 160 THR A O 1
ATOM 1259 N N . PHE A 1 161 ? 3.238 -5.187 -0.519 1.00 88.69 161 PHE A N 1
ATOM 1260 C CA . PHE A 1 161 ? 3.065 -5.706 0.833 1.00 88.69 161 PHE A CA 1
ATOM 1261 C C . PHE A 1 161 ? 2.292 -4.736 1.739 1.00 88.69 161 PHE A C 1
ATOM 1263 O O . PHE A 1 161 ? 1.336 -5.150 2.390 1.00 88.69 161 PHE A O 1
ATOM 1270 N N . VAL A 1 162 ? 2.637 -3.443 1.744 1.00 89.38 162 VAL A N 1
ATOM 1271 C CA . VAL A 1 162 ? 1.916 -2.419 2.521 1.00 89.38 162 VAL A CA 1
ATOM 1272 C C . VAL A 1 162 ? 0.440 -2.349 2.108 1.00 89.38 162 VAL A C 1
ATOM 1274 O O . VAL A 1 162 ? -0.433 -2.291 2.978 1.00 89.38 162 VAL A O 1
ATOM 1277 N N . ALA A 1 163 ? 0.144 -2.432 0.807 1.00 88.50 163 ALA A N 1
ATOM 1278 C CA . ALA A 1 163 ? -1.224 -2.437 0.295 1.00 88.50 163 ALA A CA 1
ATOM 1279 C C . ALA A 1 163 ? -2.050 -3.640 0.779 1.00 88.50 163 ALA A C 1
ATOM 1281 O O . ALA A 1 163 ? -3.196 -3.466 1.201 1.00 88.50 163 ALA A O 1
ATOM 1282 N N . TYR A 1 164 ? -1.471 -4.843 0.780 1.00 86.06 164 TYR A N 1
ATOM 1283 C CA . TYR A 1 164 ? -2.154 -6.054 1.246 1.00 86.06 164 TYR A CA 1
ATOM 1284 C C . TYR A 1 164 ? -2.224 -6.180 2.772 1.00 86.06 164 TYR A C 1
ATOM 1286 O O . TYR A 1 164 ? -3.208 -6.698 3.299 1.00 86.06 164 TYR A O 1
ATOM 1294 N N . ALA A 1 165 ? -1.195 -5.743 3.498 1.00 83.12 165 ALA A N 1
ATOM 1295 C CA . ALA A 1 165 ? -1.086 -5.990 4.933 1.00 83.12 165 ALA A CA 1
ATOM 1296 C C . ALA A 1 165 ? -1.681 -4.862 5.785 1.00 83.12 165 ALA A C 1
ATOM 1298 O O . ALA A 1 165 ? -2.252 -5.143 6.837 1.00 83.12 165 ALA A O 1
ATOM 1299 N N . LEU A 1 166 ? -1.548 -3.602 5.353 1.00 85.06 166 LEU A N 1
ATOM 1300 C CA . LEU A 1 166 ? -1.787 -2.439 6.216 1.00 85.06 166 LEU A CA 1
ATOM 1301 C C . LEU A 1 166 ? -2.944 -1.546 5.756 1.00 85.06 166 LEU A C 1
ATOM 1303 O O . LEU A 1 166 ? -3.593 -0.933 6.604 1.00 85.06 166 LEU A O 1
ATOM 1307 N N . LEU A 1 167 ? -3.249 -1.462 4.456 1.00 85.69 167 LEU A N 1
ATOM 1308 C CA . LEU A 1 167 ? -4.409 -0.680 4.012 1.00 85.69 167 LEU A CA 1
ATOM 1309 C C . LEU A 1 167 ? -5.720 -1.446 4.269 1.00 85.69 167 LEU A C 1
ATOM 1311 O O . LEU A 1 167 ? -5.860 -2.572 3.778 1.00 85.69 167 LEU A O 1
ATOM 1315 N N . PRO A 1 168 ? -6.717 -0.849 4.950 1.00 84.06 168 PRO A N 1
ATOM 1316 C CA . PRO A 1 168 ? -8.028 -1.457 5.194 1.00 84.06 168 PRO A CA 1
ATOM 1317 C C . PRO A 1 168 ? -8.940 -1.359 3.951 1.00 84.06 168 PRO A C 1
ATOM 1319 O O . PRO A 1 168 ? -10.058 -0.859 3.997 1.00 84.06 168 PRO A O 1
ATOM 1322 N N . VAL A 1 169 ? -8.449 -1.790 2.784 1.00 85.12 169 VAL A N 1
ATOM 1323 C CA . VAL A 1 169 ? -9.250 -1.895 1.550 1.00 85.12 169 VAL A CA 1
ATOM 1324 C C . VAL A 1 169 ? -9.966 -3.237 1.447 1.00 85.12 169 VAL A C 1
ATOM 1326 O O . VAL A 1 169 ? -9.509 -4.250 1.978 1.00 85.12 169 VAL A O 1
ATOM 1329 N N . ARG A 1 170 ? -11.039 -3.284 0.650 1.00 86.19 170 ARG A N 1
ATOM 1330 C CA . ARG A 1 170 ? -11.631 -4.559 0.221 1.00 86.19 170 ARG A CA 1
ATOM 1331 C C . ARG A 1 170 ? -10.557 -5.442 -0.416 1.00 86.19 170 ARG A C 1
ATOM 1333 O O . ARG A 1 170 ? -9.749 -4.952 -1.207 1.00 86.19 170 ARG A O 1
ATOM 1340 N N . THR A 1 171 ? -10.587 -6.738 -0.121 1.00 85.38 171 THR A N 1
ATOM 1341 C CA . THR A 1 171 ? -9.655 -7.739 -0.673 1.00 85.38 171 THR A CA 1
ATOM 1342 C C . THR A 1 171 ? -9.550 -7.659 -2.192 1.00 85.38 171 THR A C 1
ATOM 1344 O O . THR A 1 171 ? -8.447 -7.643 -2.727 1.00 85.38 171 THR A O 1
ATOM 1347 N N . LEU A 1 172 ? -10.682 -7.487 -2.882 1.00 87.69 172 LEU A N 1
ATOM 1348 C CA . LEU A 1 172 ? -10.721 -7.310 -4.335 1.00 87.69 172 LEU A CA 1
ATOM 1349 C C . LEU A 1 172 ? -9.888 -6.114 -4.817 1.00 87.69 172 LEU A C 1
ATOM 1351 O O . LEU A 1 172 ? -9.169 -6.240 -5.802 1.00 87.69 172 LEU A O 1
ATOM 1355 N N . LEU A 1 173 ? -9.937 -4.971 -4.123 1.00 90.31 173 LEU A N 1
ATOM 1356 C CA . LEU A 1 173 ? -9.160 -3.790 -4.514 1.00 90.31 173 LEU A CA 1
ATOM 1357 C C . LEU A 1 173 ? -7.656 -4.023 -4.334 1.00 90.31 173 LEU A C 1
ATOM 1359 O O . LEU A 1 173 ? -6.882 -3.608 -5.191 1.00 90.31 173 LEU A O 1
ATOM 1363 N N . ALA A 1 174 ? -7.243 -4.704 -3.260 1.00 89.94 174 ALA A N 1
ATOM 1364 C CA . ALA A 1 174 ? -5.838 -5.058 -3.053 1.00 89.94 174 ALA A CA 1
ATOM 1365 C C . ALA A 1 174 ? -5.327 -6.027 -4.133 1.00 89.94 174 ALA A C 1
ATOM 1367 O O . ALA A 1 174 ? -4.233 -5.835 -4.660 1.00 89.94 174 ALA A O 1
ATOM 1368 N N . ILE A 1 175 ? -6.148 -7.015 -4.515 1.00 91.19 175 ILE A N 1
ATOM 1369 C CA . ILE A 1 175 ? -5.822 -7.973 -5.583 1.00 91.19 175 ILE A CA 1
ATOM 1370 C C . ILE A 1 175 ? -5.669 -7.262 -6.928 1.00 91.19 175 ILE A C 1
ATOM 1372 O O . ILE A 1 175 ? -4.664 -7.443 -7.615 1.00 91.19 175 ILE A O 1
ATOM 1376 N N . VAL A 1 176 ? -6.638 -6.414 -7.287 1.00 93.44 176 VAL A N 1
ATOM 1377 C CA . VAL A 1 176 ? -6.579 -5.623 -8.523 1.00 93.44 176 VAL A CA 1
ATOM 1378 C C . VAL A 1 176 ? -5.352 -4.714 -8.521 1.00 93.44 176 VAL A C 1
ATOM 1380 O O . VAL A 1 176 ? -4.641 -4.660 -9.519 1.00 93.44 176 VAL A O 1
ATOM 1383 N N . PHE A 1 177 ? -5.052 -4.049 -7.402 1.00 93.62 177 PHE A N 1
ATOM 1384 C CA . PHE A 1 177 ? -3.857 -3.218 -7.261 1.00 93.62 177 PHE A CA 1
ATOM 1385 C C . PHE A 1 177 ? -2.568 -4.006 -7.522 1.00 93.62 177 PHE A C 1
ATOM 1387 O O . PHE A 1 177 ? -1.766 -3.606 -8.364 1.00 93.62 177 PHE A O 1
ATOM 1394 N N . GLY A 1 178 ? -2.383 -5.146 -6.852 1.00 91.88 178 GLY A N 1
ATOM 1395 C CA . GLY A 1 178 ? -1.187 -5.970 -7.017 1.00 91.88 178 GLY A CA 1
ATOM 1396 C C . GLY A 1 178 ? -1.035 -6.518 -8.440 1.00 91.88 178 GLY A C 1
ATOM 1397 O O . GLY A 1 178 ? 0.070 -6.525 -8.993 1.00 91.88 178 GLY A O 1
ATOM 1398 N N . PHE A 1 179 ? -2.146 -6.891 -9.081 1.00 92.88 179 PHE A N 1
ATOM 1399 C CA . PHE A 1 179 ? -2.154 -7.294 -10.486 1.00 92.88 179 PHE A CA 1
ATOM 1400 C C . PHE A 1 179 ? -1.755 -6.142 -11.414 1.00 92.88 179 PHE A C 1
ATOM 1402 O O . PHE A 1 179 ? -0.877 -6.320 -12.255 1.00 92.88 179 PHE A O 1
ATOM 1409 N N . MET A 1 180 ? -2.329 -4.950 -11.224 1.00 93.50 180 MET A N 1
ATOM 1410 C CA . MET A 1 180 ? -1.996 -3.761 -12.014 1.00 93.50 180 MET A CA 1
ATOM 1411 C C . MET A 1 180 ? -0.513 -3.402 -11.896 1.00 93.50 180 MET A C 1
ATOM 1413 O O . MET A 1 180 ? 0.135 -3.198 -12.917 1.00 93.50 180 MET A O 1
ATOM 1417 N N . VAL A 1 181 ? 0.052 -3.402 -10.684 1.00 91.94 181 VAL A N 1
ATOM 1418 C CA . VAL A 1 181 ? 1.490 -3.158 -10.461 1.00 91.94 181 VAL A CA 1
ATOM 1419 C C . VAL A 1 181 ? 2.350 -4.188 -11.206 1.00 91.94 181 VAL A C 1
ATOM 1421 O O . VAL A 1 181 ? 3.306 -3.824 -11.893 1.00 91.94 181 VAL A O 1
ATOM 1424 N N . SER A 1 182 ? 1.979 -5.468 -11.128 1.00 92.06 182 SER A N 1
ATOM 1425 C CA . SER A 1 182 ? 2.709 -6.567 -11.774 1.00 92.06 182 SER A CA 1
ATOM 1426 C C . SER A 1 182 ? 2.668 -6.461 -13.302 1.00 92.06 182 SER A C 1
ATOM 1428 O O . SER A 1 182 ? 3.700 -6.560 -13.966 1.00 92.06 182 SER A O 1
ATOM 1430 N N . VAL A 1 183 ? 1.480 -6.218 -13.866 1.00 91.12 183 VAL A N 1
ATOM 1431 C CA . VAL A 1 183 ? 1.274 -6.044 -15.310 1.00 91.12 183 VAL A CA 1
ATOM 1432 C C . VAL A 1 183 ? 2.018 -4.814 -15.814 1.00 91.12 183 VAL A C 1
ATOM 1434 O O . VAL A 1 183 ? 2.733 -4.914 -16.808 1.00 91.12 183 VAL A O 1
ATOM 1437 N N . SER A 1 184 ? 1.921 -3.679 -15.117 1.00 89.88 184 SER A N 1
ATOM 1438 C CA . SER A 1 184 ? 2.657 -2.464 -15.470 1.00 89.88 184 SER A CA 1
ATOM 1439 C C . SER A 1 184 ? 4.162 -2.710 -15.521 1.00 89.88 184 SER A C 1
ATOM 1441 O O . SER A 1 184 ? 4.791 -2.378 -16.523 1.00 89.88 184 SER A O 1
ATOM 1443 N N . HIS A 1 185 ? 4.742 -3.357 -14.506 1.00 87.69 185 HIS A N 1
ATOM 1444 C CA . HIS A 1 185 ? 6.175 -3.649 -14.502 1.00 87.69 185 HIS A CA 1
ATOM 1445 C C . HIS A 1 185 ? 6.580 -4.618 -15.623 1.00 87.69 185 HIS A C 1
ATOM 1447 O O . HIS A 1 185 ? 7.612 -4.422 -16.267 1.00 87.69 185 HIS A O 1
ATOM 1453 N N . ILE A 1 186 ? 5.775 -5.653 -15.890 1.00 86.81 186 ILE A N 1
ATOM 1454 C CA . ILE A 1 186 ? 6.002 -6.595 -16.996 1.00 86.81 186 ILE A CA 1
ATOM 1455 C C . ILE A 1 186 ? 5.986 -5.867 -18.344 1.00 86.81 186 ILE A C 1
ATOM 1457 O O . ILE A 1 186 ? 6.898 -6.076 -19.142 1.00 86.81 186 ILE A O 1
ATOM 1461 N N . ILE A 1 187 ? 5.001 -4.994 -18.584 1.00 87.44 187 ILE A N 1
ATOM 1462 C CA . ILE A 1 187 ? 4.896 -4.202 -19.818 1.00 87.44 187 ILE A CA 1
ATOM 1463 C C . ILE A 1 187 ? 6.112 -3.285 -19.959 1.00 87.44 187 ILE A C 1
ATOM 1465 O O . ILE A 1 187 ? 6.777 -3.323 -20.992 1.00 87.44 187 ILE A O 1
ATOM 1469 N N . VAL A 1 188 ? 6.454 -2.521 -18.914 1.00 84.06 188 VAL A N 1
ATOM 1470 C CA . VAL A 1 188 ? 7.613 -1.614 -18.936 1.00 84.06 188 VAL A CA 1
ATOM 1471 C C . VAL A 1 188 ? 8.895 -2.397 -19.226 1.00 84.06 188 VAL A C 1
ATOM 1473 O O . VAL A 1 188 ? 9.623 -2.039 -20.148 1.00 84.06 188 VAL A O 1
ATOM 1476 N N . THR A 1 189 ? 9.117 -3.523 -18.540 1.00 80.50 189 THR A N 1
ATOM 1477 C CA . THR A 1 189 ? 10.281 -4.405 -18.753 1.00 80.50 189 THR A CA 1
ATOM 1478 C C . THR A 1 189 ? 10.324 -4.988 -20.169 1.00 80.50 189 THR A C 1
ATOM 1480 O O . THR A 1 189 ? 11.393 -5.098 -20.769 1.00 80.50 189 THR A O 1
ATOM 1483 N N . ALA A 1 190 ? 9.173 -5.379 -20.719 1.00 82.19 190 ALA A N 1
ATOM 1484 C CA . ALA A 1 190 ? 9.085 -5.916 -22.073 1.00 82.19 190 ALA A CA 1
ATOM 1485 C C . ALA A 1 190 ? 9.400 -4.851 -23.133 1.00 82.19 190 ALA A C 1
ATOM 1487 O O . ALA A 1 190 ? 10.008 -5.171 -24.152 1.00 82.19 190 ALA A O 1
ATOM 1488 N N . THR A 1 191 ? 9.010 -3.595 -22.888 1.00 80.56 191 THR A N 1
ATOM 1489 C CA . THR A 1 191 ? 9.260 -2.471 -23.804 1.00 80.56 191 THR A CA 1
ATOM 1490 C C . THR A 1 191 ? 10.660 -1.863 -23.682 1.00 80.56 191 THR A C 1
ATOM 1492 O O . THR A 1 191 ? 11.147 -1.293 -24.653 1.00 80.56 191 THR A O 1
ATOM 1495 N N . SER A 1 192 ? 11.321 -1.977 -22.524 1.00 68.75 192 SER A N 1
ATOM 1496 C CA . SER A 1 192 ? 12.604 -1.312 -22.250 1.00 68.75 192 SER A CA 1
ATOM 1497 C C . SER A 1 192 ? 13.836 -2.086 -22.730 1.00 68.75 192 SER A C 1
ATOM 1499 O O . SER A 1 192 ? 14.883 -1.492 -22.985 1.00 68.75 192 SER A O 1
ATOM 1501 N N . ILE A 1 193 ? 13.745 -3.409 -22.879 1.00 67.25 193 ILE A N 1
ATOM 1502 C CA . ILE A 1 193 ? 14.897 -4.251 -23.216 1.00 67.25 193 ILE A CA 1
ATOM 1503 C C . ILE A 1 193 ? 14.942 -4.531 -24.734 1.00 67.25 193 ILE A C 1
ATOM 1505 O O . ILE A 1 193 ? 13.989 -5.019 -25.337 1.00 67.25 193 ILE A O 1
ATOM 1509 N N . SER A 1 194 ? 16.101 -4.274 -25.351 1.00 63.53 194 SER A N 1
ATOM 1510 C CA . SER A 1 194 ? 16.402 -4.540 -26.773 1.00 63.53 194 SER A CA 1
ATOM 1511 C C . SER A 1 194 ? 16.128 -6.001 -27.214 1.00 63.53 194 SER A C 1
ATOM 1513 O O . SER A 1 194 ? 16.222 -6.911 -26.387 1.00 63.53 194 SER A O 1
ATOM 1515 N N . PRO A 1 195 ? 15.897 -6.286 -28.520 1.00 60.97 195 PRO A N 1
ATOM 1516 C CA . PRO A 1 195 ? 15.254 -7.506 -29.053 1.00 60.97 195 PRO A CA 1
ATOM 1517 C C . PRO A 1 195 ? 16.087 -8.811 -29.001 1.00 60.97 195 PRO A C 1
ATOM 1519 O O . PRO A 1 195 ? 15.978 -9.683 -29.866 1.00 60.97 195 PRO A O 1
ATOM 1522 N N . LYS A 1 196 ? 16.908 -9.025 -27.966 1.00 64.38 196 LYS A N 1
ATOM 1523 C CA . LYS A 1 196 ? 17.565 -10.317 -27.702 1.00 64.38 196 LYS A CA 1
ATOM 1524 C C . LYS A 1 196 ? 16.566 -11.287 -27.056 1.00 64.38 196 LYS A C 1
ATOM 1526 O O . LYS A 1 196 ? 16.544 -11.455 -25.835 1.00 64.38 196 LYS A O 1
ATOM 1531 N N . LYS A 1 197 ? 15.764 -11.961 -27.895 1.00 68.00 197 LYS A N 1
ATOM 1532 C CA . LYS A 1 197 ? 14.625 -12.830 -27.513 1.00 68.00 197 LYS A CA 1
ATOM 1533 C C . LYS A 1 197 ? 14.891 -13.769 -26.320 1.00 68.00 197 LYS A C 1
ATOM 1535 O O . LYS A 1 197 ? 14.057 -13.848 -25.427 1.00 68.00 197 LYS A O 1
ATOM 1540 N N . LYS A 1 198 ? 16.051 -14.443 -26.248 1.00 72.62 198 LYS A N 1
ATOM 1541 C CA . LYS A 1 198 ? 16.363 -15.405 -25.162 1.00 72.62 198 LYS A CA 1
ATOM 1542 C C . LYS A 1 198 ? 16.582 -14.753 -23.786 1.00 72.62 198 LYS A C 1
ATOM 1544 O O . LYS A 1 198 ? 16.127 -15.292 -22.782 1.00 72.62 198 LYS A O 1
ATOM 1549 N N . ARG A 1 199 ? 17.279 -13.609 -23.719 1.00 71.75 199 ARG A N 1
ATOM 1550 C CA . ARG A 1 199 ? 17.559 -12.907 -22.446 1.00 71.75 199 ARG A CA 1
ATOM 1551 C C . ARG A 1 199 ? 16.293 -12.235 -21.911 1.00 71.75 199 ARG A C 1
ATOM 1553 O O . ARG A 1 199 ? 16.021 -12.339 -20.722 1.00 71.75 199 ARG A O 1
ATOM 1560 N N . LEU A 1 200 ? 15.512 -11.643 -22.815 1.00 76.06 200 LEU A N 1
ATOM 1561 C CA . LEU A 1 200 ? 14.188 -11.077 -22.551 1.00 76.06 200 LEU A CA 1
ATOM 1562 C C . LEU A 1 200 ? 13.249 -12.082 -21.882 1.00 76.06 200 LEU A C 1
ATOM 1564 O O . LEU A 1 200 ? 12.711 -11.810 -20.813 1.00 76.06 200 LEU A O 1
ATOM 1568 N N . TRP A 1 201 ? 13.093 -13.262 -22.492 1.00 79.94 201 TRP A N 1
ATOM 1569 C CA . TRP A 1 201 ? 12.155 -14.277 -22.012 1.00 79.94 201 TRP A CA 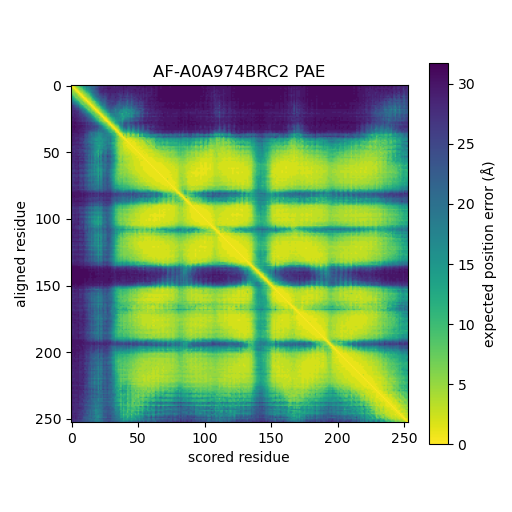1
ATOM 1570 C C . TRP A 1 201 ? 12.512 -14.770 -20.606 1.00 79.94 201 TRP A C 1
ATOM 1572 O O . TRP A 1 201 ? 11.641 -14.886 -19.751 1.00 79.94 201 TRP A O 1
ATOM 1582 N N . ARG A 1 202 ? 13.806 -14.976 -20.329 1.00 82.88 202 ARG A N 1
ATOM 1583 C CA . ARG A 1 202 ? 14.276 -15.366 -18.994 1.00 82.88 202 ARG A CA 1
ATOM 1584 C C . ARG A 1 202 ? 13.952 -14.305 -17.938 1.00 82.88 202 ARG A C 1
ATOM 1586 O O . ARG A 1 202 ? 13.449 -14.657 -16.878 1.00 82.88 202 ARG A O 1
ATOM 1593 N N . THR A 1 203 ? 14.213 -13.028 -18.220 1.00 80.94 203 THR A N 1
ATOM 1594 C CA . THR A 1 203 ? 13.908 -11.928 -17.287 1.00 80.94 203 THR A CA 1
ATOM 1595 C C . THR A 1 203 ? 12.403 -11.794 -17.043 1.00 80.94 203 THR A C 1
ATOM 1597 O O . THR A 1 203 ? 11.981 -11.646 -15.900 1.00 80.94 203 THR A O 1
ATOM 1600 N N . LEU A 1 204 ? 11.585 -11.918 -18.092 1.00 83.88 204 LEU A N 1
ATOM 1601 C CA . LEU A 1 204 ? 10.123 -11.910 -17.992 1.00 83.88 204 LEU A CA 1
ATOM 1602 C C . LEU A 1 204 ? 9.594 -13.042 -17.107 1.00 83.88 204 LEU A C 1
ATOM 1604 O O . LEU A 1 204 ? 8.773 -12.786 -16.232 1.00 83.88 204 LEU A O 1
ATOM 1608 N N . VAL A 1 205 ? 10.089 -14.269 -17.294 1.00 86.62 205 VAL A N 1
ATOM 1609 C CA . VAL A 1 205 ? 9.677 -15.428 -16.486 1.00 86.62 205 VAL A CA 1
ATOM 1610 C C . VAL A 1 205 ? 10.060 -15.248 -15.019 1.00 86.62 205 VAL A C 1
ATOM 1612 O O . VAL A 1 205 ? 9.225 -15.474 -14.148 1.00 86.62 205 VAL A O 1
ATOM 1615 N N . VAL A 1 206 ? 11.286 -14.801 -14.729 1.00 87.19 206 VAL A N 1
ATOM 1616 C CA . VAL A 1 206 ? 11.730 -14.558 -13.345 1.00 87.19 206 VAL A CA 1
ATOM 1617 C C . VAL A 1 206 ? 10.867 -13.487 -12.678 1.00 87.19 206 VAL A C 1
ATOM 1619 O O . VAL A 1 206 ? 10.357 -13.711 -11.583 1.00 87.19 206 VAL A O 1
ATOM 1622 N N . ASN A 1 207 ? 10.634 -12.360 -13.356 1.00 86.44 207 ASN A N 1
ATOM 1623 C CA . ASN A 1 207 ? 9.787 -11.291 -12.831 1.00 86.44 207 ASN A CA 1
ATOM 1624 C C . ASN A 1 207 ? 8.342 -11.762 -12.626 1.00 86.44 207 ASN A C 1
ATOM 1626 O O . ASN A 1 207 ? 7.747 -11.457 -11.598 1.00 86.44 207 ASN A O 1
ATOM 1630 N N . ALA A 1 208 ? 7.786 -12.551 -13.550 1.00 88.81 208 ALA A N 1
ATOM 1631 C CA . ALA A 1 208 ? 6.447 -13.116 -13.407 1.00 88.81 208 ALA A CA 1
ATOM 1632 C C . ALA A 1 208 ? 6.340 -14.027 -12.174 1.00 88.81 208 ALA A C 1
ATOM 1634 O O . ALA A 1 208 ? 5.409 -13.874 -11.387 1.00 88.81 208 ALA A O 1
ATOM 1635 N N . ILE A 1 209 ? 7.310 -14.924 -11.959 1.00 90.94 209 ILE A N 1
ATOM 1636 C CA . ILE A 1 209 ? 7.343 -15.803 -10.779 1.00 90.94 209 ILE A CA 1
ATOM 1637 C C . ILE A 1 209 ? 7.434 -14.977 -9.488 1.00 90.94 209 ILE A C 1
ATOM 1639 O O . ILE A 1 209 ? 6.711 -15.259 -8.532 1.00 90.94 209 ILE A O 1
ATOM 1643 N N . LEU A 1 210 ? 8.274 -13.937 -9.464 1.00 89.00 210 LEU A N 1
ATOM 1644 C CA . LEU A 1 210 ? 8.407 -13.039 -8.313 1.00 89.00 210 LEU A CA 1
ATOM 1645 C C . LEU A 1 210 ? 7.108 -12.282 -8.018 1.00 89.00 210 LEU A C 1
ATOM 1647 O O . LEU A 1 210 ? 6.679 -12.226 -6.870 1.00 89.00 210 LEU A O 1
ATOM 1651 N N . PHE A 1 21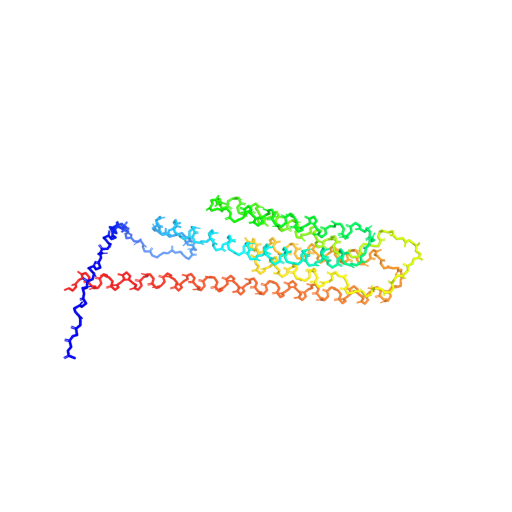1 ? 6.440 -11.733 -9.032 1.00 88.62 211 PHE A N 1
ATOM 1652 C CA . PHE A 1 211 ? 5.168 -11.044 -8.816 1.00 88.62 211 PHE A CA 1
ATOM 1653 C C . PHE A 1 211 ? 4.070 -11.997 -8.352 1.00 88.62 211 PHE A C 1
ATOM 1655 O O . PHE A 1 211 ? 3.306 -11.648 -7.453 1.00 88.62 211 PHE A O 1
ATOM 1662 N N . VAL A 1 212 ? 4.001 -13.209 -8.908 1.00 91.19 212 VAL A N 1
ATOM 1663 C CA . VAL A 1 212 ? 3.050 -14.230 -8.447 1.00 91.19 212 VAL A CA 1
ATOM 1664 C C . VAL A 1 212 ? 3.310 -14.586 -6.983 1.00 91.19 212 VAL A C 1
ATOM 1666 O O . VAL A 1 212 ? 2.361 -14.626 -6.201 1.00 91.19 212 VAL A O 1
ATOM 1669 N N . SER A 1 213 ? 4.571 -14.780 -6.580 1.00 90.75 213 SER A N 1
ATOM 1670 C CA . SER A 1 213 ? 4.903 -15.128 -5.192 1.00 90.75 213 SER A CA 1
ATOM 1671 C C . SER A 1 213 ? 4.557 -14.003 -4.210 1.00 90.75 213 SER A C 1
ATOM 1673 O O . SER A 1 213 ? 3.972 -14.265 -3.159 1.00 90.75 213 SER A O 1
ATOM 1675 N N . VAL A 1 214 ? 4.836 -12.746 -4.568 1.00 89.81 214 VAL A N 1
ATOM 1676 C CA . VAL A 1 214 ? 4.531 -11.568 -3.740 1.00 89.81 214 VAL A CA 1
ATOM 1677 C C . VAL A 1 214 ? 3.029 -11.369 -3.596 1.00 89.81 214 VAL A C 1
ATOM 1679 O O . VAL A 1 214 ? 2.551 -11.150 -2.485 1.00 89.81 214 VAL A O 1
ATOM 1682 N N . ASN A 1 215 ? 2.269 -11.483 -4.688 1.00 91.62 215 ASN A N 1
ATOM 1683 C CA . ASN A 1 215 ? 0.812 -11.368 -4.633 1.00 91.62 215 ASN A CA 1
ATOM 1684 C C . ASN A 1 215 ? 0.195 -12.497 -3.801 1.00 91.62 215 ASN A C 1
ATOM 1686 O O . ASN A 1 215 ? -0.667 -12.233 -2.966 1.00 91.62 215 ASN A O 1
ATOM 1690 N N . LEU A 1 216 ? 0.666 -13.738 -3.965 1.00 92.00 216 LEU A N 1
ATOM 1691 C CA . LEU A 1 216 ? 0.183 -14.871 -3.176 1.00 92.00 216 LEU A CA 1
ATOM 1692 C C . LEU A 1 216 ? 0.488 -14.694 -1.682 1.00 92.00 216 LEU A C 1
ATOM 1694 O O . LEU A 1 216 ? -0.393 -14.901 -0.848 1.00 92.00 216 LEU A O 1
ATOM 1698 N N . SER A 1 217 ? 1.705 -14.258 -1.345 1.00 90.44 217 SER A N 1
ATOM 1699 C CA . SER A 1 217 ? 2.096 -13.928 0.030 1.00 90.44 217 SER A CA 1
ATOM 1700 C C . SER A 1 217 ? 1.240 -12.794 0.608 1.00 90.44 217 SER A C 1
ATOM 1702 O O . SER A 1 217 ? 0.735 -12.906 1.724 1.00 90.44 217 SER A O 1
ATOM 1704 N N . GLY A 1 218 ? 0.988 -11.737 -0.170 1.00 89.69 218 GLY A N 1
ATOM 1705 C CA . GLY A 1 218 ? 0.121 -10.626 0.226 1.00 89.69 218 GLY A CA 1
ATOM 1706 C C . GLY A 1 218 ? -1.310 -11.074 0.531 1.00 89.69 218 GLY A C 1
ATOM 1707 O O . GLY A 1 218 ? -1.854 -10.738 1.584 1.00 89.69 218 GLY A O 1
ATOM 1708 N N . VAL A 1 219 ? -1.899 -11.901 -0.338 1.00 90.56 219 VAL A N 1
ATOM 1709 C CA . VAL A 1 219 ? -3.223 -12.501 -0.111 1.00 90.56 219 VAL A CA 1
ATOM 1710 C C . VAL A 1 219 ? -3.218 -13.385 1.137 1.00 90.56 219 VAL A C 1
ATOM 1712 O O . VAL A 1 219 ? -4.135 -13.301 1.952 1.00 90.56 219 VAL A O 1
ATOM 1715 N N . PHE A 1 220 ? -2.178 -14.195 1.332 1.00 90.94 220 PHE A N 1
ATOM 1716 C CA . PHE A 1 220 ? -2.053 -15.046 2.511 1.00 90.94 220 PHE A CA 1
ATOM 1717 C C . PHE A 1 220 ? -2.001 -14.232 3.812 1.00 90.94 220 PHE A C 1
ATOM 1719 O O . PHE A 1 220 ? -2.772 -14.500 4.734 1.00 90.94 220 PHE A O 1
ATOM 1726 N N . VAL A 1 221 ? -1.161 -13.193 3.871 1.00 89.44 221 VAL A N 1
ATOM 1727 C CA . VAL A 1 221 ? -1.074 -12.279 5.022 1.00 89.44 221 VAL A CA 1
ATOM 1728 C C . VAL A 1 221 ? -2.415 -11.598 5.277 1.00 89.44 221 VAL A C 1
ATOM 1730 O O . VAL A 1 221 ? -2.852 -11.526 6.422 1.00 89.44 221 VAL A O 1
ATOM 1733 N N . ARG A 1 222 ? -3.113 -11.158 4.226 1.00 87.31 222 ARG A N 1
ATOM 1734 C CA . ARG A 1 222 ? -4.444 -10.555 4.351 1.00 87.31 222 ARG A CA 1
ATOM 1735 C C . ARG A 1 222 ? -5.446 -11.511 4.994 1.00 87.31 222 ARG A C 1
ATOM 1737 O O . ARG A 1 222 ? -6.106 -11.130 5.956 1.00 87.31 222 ARG A O 1
ATOM 1744 N N . ILE A 1 223 ? -5.509 -12.756 4.520 1.00 86.88 223 ILE A N 1
ATOM 1745 C CA . ILE A 1 223 ? -6.393 -13.789 5.080 1.00 86.88 223 ILE A CA 1
ATOM 1746 C C . ILE A 1 223 ? -6.045 -14.066 6.547 1.00 86.88 223 ILE A C 1
ATOM 1748 O O . ILE A 1 223 ? -6.943 -14.218 7.378 1.00 86.88 223 ILE A O 1
ATOM 1752 N N . LEU A 1 224 ? -4.755 -14.130 6.892 1.00 87.62 224 LEU A N 1
ATOM 1753 C CA . LEU A 1 224 ? -4.325 -14.307 8.278 1.00 87.62 224 LEU A CA 1
ATOM 1754 C C . LEU A 1 224 ? -4.757 -13.135 9.164 1.00 87.62 224 LEU A C 1
ATOM 1756 O O . LEU A 1 224 ? -5.293 -13.373 10.245 1.00 87.62 224 LEU A O 1
ATOM 1760 N N . THR A 1 225 ? -4.580 -11.897 8.701 1.00 83.88 225 THR A N 1
ATOM 1761 C CA . THR A 1 225 ? -4.996 -10.689 9.425 1.00 83.88 225 THR A CA 1
ATOM 1762 C C . THR A 1 225 ? -6.507 -10.656 9.630 1.00 83.88 225 THR 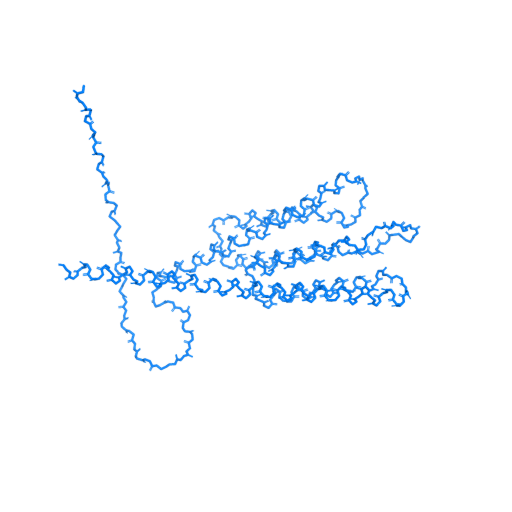A C 1
ATOM 1764 O O . THR A 1 225 ? -6.956 -10.448 10.754 1.00 83.88 225 THR A O 1
ATOM 1767 N N . GLU A 1 226 ? -7.300 -10.951 8.598 1.00 82.06 226 GLU A N 1
ATOM 1768 C CA . GLU A 1 226 ? -8.764 -11.014 8.705 1.00 82.06 226 GLU A CA 1
ATOM 1769 C C . GLU A 1 226 ? -9.218 -12.084 9.706 1.00 82.06 226 GLU A C 1
ATOM 1771 O O . GLU A 1 226 ? -10.085 -11.843 10.549 1.00 82.06 226 GLU A O 1
ATOM 1776 N N . ARG A 1 227 ? -8.605 -13.274 9.666 1.00 79.69 227 ARG A N 1
ATOM 17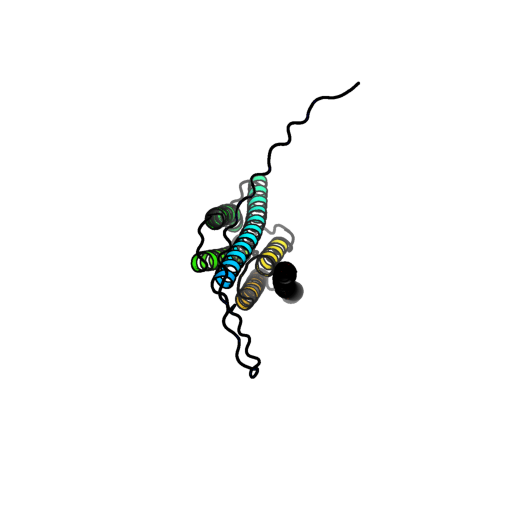77 C CA . ARG A 1 227 ? -8.899 -14.348 10.627 1.00 79.69 227 ARG A CA 1
ATOM 1778 C C . ARG A 1 227 ? -8.491 -13.971 12.049 1.00 79.69 227 ARG A C 1
ATOM 1780 O O . ARG A 1 227 ? -9.227 -14.282 12.984 1.00 79.69 227 ARG A O 1
ATOM 1787 N N . ALA A 1 228 ? -7.342 -13.322 12.226 1.00 78.62 228 ALA A N 1
ATOM 1788 C CA . ALA A 1 228 ? -6.878 -12.854 13.528 1.00 78.62 228 ALA A CA 1
ATOM 1789 C C . ALA A 1 228 ? -7.814 -11.781 14.103 1.00 78.62 228 ALA A C 1
ATOM 1791 O O . ALA A 1 228 ? -8.187 -11.865 15.272 1.00 78.62 228 ALA A O 1
ATOM 1792 N N . GLN A 1 229 ? -8.268 -10.838 13.272 1.00 76.31 229 GLN A N 1
ATOM 1793 C CA . GLN A 1 229 ? -9.239 -9.810 13.655 1.00 76.31 229 GLN A CA 1
ATOM 1794 C C . GLN A 1 229 ? -10.574 -10.421 14.095 1.00 76.31 229 GLN A C 1
ATOM 1796 O O . GLN A 1 229 ? -11.059 -10.100 15.179 1.00 76.31 229 GLN A O 1
ATOM 1801 N N . ARG A 1 230 ? -11.137 -11.362 13.319 1.00 74.69 230 ARG A N 1
ATOM 1802 C CA . ARG A 1 230 ? -12.388 -12.055 13.688 1.00 74.69 230 ARG A CA 1
ATOM 1803 C C . ARG A 1 230 ? -12.265 -12.824 15.004 1.00 74.69 230 ARG A C 1
ATOM 1805 O O . ARG A 1 230 ? -13.177 -12.785 15.823 1.00 74.69 230 ARG A O 1
ATOM 1812 N N . LYS A 1 231 ? -11.136 -13.503 15.235 1.00 73.25 231 LYS A N 1
ATOM 1813 C CA . LYS A 1 231 ? -10.881 -14.216 16.498 1.00 73.25 231 LYS A CA 1
ATOM 1814 C C . LYS A 1 231 ? -10.779 -13.261 17.687 1.00 73.25 231 LYS A C 1
ATOM 1816 O O . LYS A 1 231 ? -11.421 -13.512 18.701 1.00 73.25 231 LYS A O 1
ATOM 1821 N N . ALA A 1 232 ? -10.027 -12.169 17.551 1.00 72.25 232 ALA A N 1
ATOM 1822 C CA . ALA A 1 232 ? -9.887 -11.166 18.606 1.00 72.25 232 ALA A CA 1
ATOM 1823 C C . ALA A 1 232 ? -11.238 -10.529 18.967 1.00 72.25 232 ALA A C 1
ATOM 1825 O O . ALA A 1 232 ? -11.534 -10.319 20.141 1.00 72.25 232 ALA A O 1
ATOM 1826 N N . PHE A 1 233 ? -12.086 -10.289 17.967 1.00 70.44 233 PHE A N 1
ATOM 1827 C CA . PHE A 1 233 ? -13.442 -9.799 18.173 1.00 70.44 233 PHE A CA 1
ATOM 1828 C C . PHE A 1 233 ? -14.329 -10.795 18.937 1.00 70.44 233 PHE A C 1
ATOM 1830 O O . PHE A 1 233 ? -14.951 -10.419 19.929 1.00 70.44 233 PHE A O 1
ATOM 1837 N N . LEU A 1 234 ? -14.341 -12.074 18.540 1.00 67.62 234 LEU A N 1
ATOM 1838 C CA . LEU A 1 234 ? -15.089 -13.115 19.258 1.00 67.62 234 LEU A CA 1
ATOM 1839 C C . LEU A 1 234 ? -14.617 -13.264 20.712 1.00 67.62 234 LEU A C 1
ATOM 1841 O O . LEU A 1 234 ? -15.439 -13.407 21.612 1.00 67.62 234 LEU A O 1
ATOM 1845 N N . GLN A 1 235 ? -13.307 -13.179 20.958 1.00 68.50 235 GLN A N 1
ATOM 1846 C CA . GLN A 1 235 ? -12.752 -13.207 22.315 1.00 68.50 235 GLN A CA 1
ATOM 1847 C C . GLN A 1 235 ? -13.189 -11.997 23.146 1.00 68.50 235 GLN A C 1
ATOM 1849 O O . GLN A 1 235 ? -13.550 -12.157 24.310 1.00 68.50 235 GLN A O 1
ATOM 1854 N N . ALA A 1 236 ? -13.185 -10.797 22.557 1.00 72.81 236 ALA A N 1
ATOM 1855 C CA . ALA A 1 236 ? -13.672 -9.598 23.228 1.00 72.81 236 ALA A CA 1
ATOM 1856 C C . ALA A 1 236 ? -15.157 -9.731 23.598 1.00 72.81 236 ALA A C 1
ATOM 1858 O O . ALA A 1 236 ? -15.537 -9.380 24.713 1.00 72.81 236 ALA A O 1
ATOM 1859 N N . ARG A 1 237 ? -15.974 -10.301 22.703 1.00 73.06 237 ARG A N 1
ATOM 1860 C CA . ARG A 1 237 ? -17.396 -10.557 22.954 1.00 73.06 237 ARG A CA 1
ATOM 1861 C C . ARG A 1 237 ? -17.612 -11.543 24.104 1.00 73.06 237 ARG A C 1
ATOM 1863 O O . ARG A 1 237 ? -18.322 -11.203 25.043 1.00 73.06 237 ARG A O 1
ATOM 1870 N N . ASN A 1 238 ? -16.960 -12.708 24.068 1.00 69.88 238 ASN A N 1
ATOM 1871 C CA . ASN A 1 238 ? -17.095 -13.727 25.117 1.00 69.88 238 ASN A CA 1
ATOM 1872 C C . ASN A 1 238 ? -16.665 -13.182 26.493 1.00 69.88 238 ASN A C 1
ATOM 1874 O O . ASN A 1 238 ? -17.334 -13.414 27.488 1.00 69.88 238 ASN A O 1
ATOM 1878 N N . CYS A 1 239 ? -15.598 -12.376 26.544 1.00 69.94 239 CYS A N 1
ATOM 1879 C CA . CYS A 1 239 ? -15.144 -11.734 27.782 1.00 69.94 239 CYS A CA 1
ATOM 1880 C C . CYS A 1 239 ? -16.187 -10.763 28.370 1.00 69.94 239 CYS A C 1
ATOM 1882 O O . CYS A 1 239 ? -16.352 -10.687 29.589 1.00 69.94 239 CYS A O 1
ATOM 1884 N N . ILE A 1 240 ? -16.899 -10.013 27.521 1.00 73.00 240 ILE A N 1
ATOM 1885 C CA . ILE A 1 240 ? -17.973 -9.110 27.961 1.00 73.00 240 ILE A CA 1
ATOM 1886 C C . ILE A 1 240 ? -19.175 -9.915 28.472 1.00 73.00 240 ILE A C 1
ATOM 1888 O O . ILE A 1 240 ? -19.746 -9.559 29.500 1.00 73.00 240 ILE A O 1
ATOM 1892 N N . GLU A 1 241 ? -19.532 -11.002 27.790 1.00 72.69 241 GLU A N 1
ATOM 1893 C CA . GLU A 1 241 ? -20.624 -11.896 28.187 1.00 72.69 241 GLU A CA 1
ATOM 1894 C C . GLU A 1 241 ? -20.352 -12.563 29.543 1.00 72.69 241 GLU A C 1
ATOM 1896 O O . GLU A 1 241 ? -21.189 -12.490 30.443 1.00 72.69 241 GLU A O 1
ATOM 1901 N N . ASP A 1 242 ? -19.144 -13.097 29.742 1.00 74.94 242 ASP A N 1
ATOM 1902 C CA . ASP A 1 242 ? -18.720 -13.687 31.015 1.00 74.94 242 ASP A CA 1
ATOM 1903 C C . ASP A 1 242 ? -18.765 -12.657 32.154 1.00 74.94 242 ASP A C 1
ATOM 1905 O O . ASP A 1 242 ? -19.213 -12.953 33.262 1.00 74.94 242 ASP A O 1
ATOM 1909 N N . ARG A 1 243 ? -18.343 -11.413 31.887 1.00 75.69 243 ARG A N 1
ATOM 1910 C CA . ARG A 1 243 ? -18.420 -10.318 32.867 1.00 75.69 243 ARG A CA 1
ATOM 1911 C C . ARG A 1 243 ? -19.855 -9.990 33.263 1.00 75.69 243 ARG A C 1
ATOM 1913 O O . ARG A 1 243 ? -20.105 -9.799 34.450 1.00 75.69 243 ARG A O 1
ATOM 1920 N N . LEU A 1 244 ? -20.771 -9.927 32.299 1.00 71.38 244 LEU A N 1
ATOM 1921 C CA . LEU A 1 244 ? -22.185 -9.655 32.561 1.00 71.38 244 LEU A CA 1
ATOM 1922 C C . LEU A 1 244 ? -22.833 -10.792 33.349 1.00 71.38 244 LEU A C 1
ATOM 1924 O O . LEU A 1 244 ? -23.554 -10.535 34.307 1.00 71.38 244 LEU A O 1
ATOM 1928 N N . ARG A 1 245 ? -22.514 -12.043 33.006 1.00 74.75 245 ARG A N 1
ATOM 1929 C CA . ARG A 1 245 ? -23.005 -13.214 33.732 1.00 74.75 245 ARG A CA 1
ATOM 1930 C C . ARG A 1 245 ? -22.562 -13.207 35.197 1.00 74.75 245 ARG A C 1
ATOM 1932 O O . ARG A 1 245 ? -23.371 -13.483 36.077 1.00 74.75 245 ARG A O 1
ATOM 1939 N N . LEU A 1 246 ? -21.300 -12.866 35.459 1.00 74.12 246 LEU A N 1
ATOM 1940 C CA . LEU A 1 246 ? -20.774 -12.754 36.823 1.00 74.12 246 LEU A CA 1
ATOM 1941 C C . LEU A 1 246 ? -21.445 -11.624 37.618 1.00 74.12 246 LEU A C 1
ATOM 1943 O O . LEU A 1 246 ? -21.665 -11.772 38.816 1.00 74.12 246 LEU A O 1
ATOM 1947 N N . GLU A 1 247 ? -21.776 -10.499 36.978 1.00 75.12 247 GLU A N 1
ATOM 1948 C CA . GLU A 1 247 ? -22.532 -9.423 37.634 1.00 75.12 247 GLU A CA 1
ATOM 1949 C C . GLU A 1 247 ? -23.979 -9.837 37.943 1.00 75.12 247 GLU A C 1
ATOM 1951 O O . GLU A 1 247 ? -24.457 -9.543 39.035 1.00 75.12 247 GLU A O 1
ATOM 1956 N N . ASP A 1 248 ? -24.641 -10.578 37.052 1.00 81.75 248 ASP A N 1
ATOM 1957 C CA . ASP A 1 248 ? -25.989 -11.116 37.283 1.00 81.75 248 ASP A CA 1
ATOM 1958 C C . ASP A 1 248 ? -26.023 -12.178 38.395 1.00 81.75 248 ASP A C 1
ATOM 1960 O O . ASP A 1 248 ? -26.995 -12.259 39.149 1.00 81.75 248 ASP A O 1
ATOM 1964 N N . GLU A 1 249 ? -24.985 -13.014 38.504 1.00 83.44 249 GLU A N 1
ATOM 1965 C CA . GLU A 1 249 ? -24.840 -13.983 39.600 1.00 83.44 249 GLU A CA 1
ATOM 1966 C C . GLU A 1 249 ? -24.604 -13.267 40.944 1.00 83.44 249 GLU A C 1
ATOM 1968 O O . GLU A 1 249 ? -25.177 -13.670 41.955 1.00 83.44 249 GLU A O 1
ATOM 1973 N N . ASN A 1 250 ? -23.852 -12.161 40.944 1.00 76.12 250 ASN A N 1
ATOM 1974 C CA . ASN A 1 250 ? -23.578 -11.353 42.136 1.00 76.12 250 ASN A CA 1
ATOM 1975 C C . ASN A 1 250 ? -24.765 -10.457 42.562 1.00 76.12 250 ASN A C 1
ATOM 1977 O O . ASN A 1 250 ? -24.876 -10.135 43.735 1.00 76.12 250 ASN A O 1
ATOM 1981 N N . GLU A 1 251 ? -25.669 -10.054 41.652 1.00 73.38 251 GLU A N 1
ATOM 1982 C CA . GLU A 1 251 ? -26.932 -9.366 42.014 1.00 73.38 251 GLU A CA 1
ATOM 1983 C C . GLU A 1 251 ? -27.976 -10.321 42.636 1.00 73.38 251 GLU A C 1
ATOM 1985 O O . GLU A 1 251 ? -28.936 -9.860 43.255 1.00 73.38 251 GLU A O 1
ATOM 1990 N N . LYS A 1 252 ? -27.825 -11.642 42.454 1.00 67.44 252 LYS A N 1
ATOM 1991 C CA . LYS A 1 252 ? -28.749 -12.666 42.979 1.00 67.44 252 LYS A CA 1
ATOM 1992 C C . LYS A 1 252 ? -28.331 -13.253 44.333 1.00 67.44 252 LYS A C 1
ATOM 1994 O O . LYS A 1 252 ? -29.143 -13.962 44.930 1.00 67.44 252 LYS A O 1
ATOM 1999 N N . GLN A 1 253 ? -27.098 -13.007 44.776 1.00 51.22 253 GLN A N 1
ATOM 2000 C CA . GLN A 1 253 ? -26.579 -13.384 46.099 1.00 51.22 253 GLN A CA 1
ATOM 2001 C C . GLN A 1 253 ? -26.731 -12.234 47.095 1.00 51.22 253 GLN A C 1
ATOM 2003 O O . GLN A 1 253 ? -27.006 -12.545 48.275 1.00 51.22 253 GLN A O 1
#

pLDDT: mean 74.43, std 19.9, range [29.03, 96.25]